Protein AF-A0A4V1IXZ2-F1 (afdb_monomer_lite)

Secondary structure (DSSP, 8-state):
-EEEEEE-S--SSEEEEEGGGTS---EEPEEPTT-B-TTT--B--EEEEEE--SEEEEEEEEETTEEE--TTSEEEE-TTS-EEEEEEE-------S-----S---------------------PPPPGGGGPPPPTTSPPPGGGSPPPPPGGGGS-GGGSPPPGGG-STT-TT-PPPPPGGGTT-EEEPPPBTTB--EEE----TT-

InterPro domains:
  IPR006828 Association with the SNF1 complex (ASC) domain [PF04739] (144-208)
  IPR006828 Association with the SNF1 complex (ASC) domain [SM01010] (115-208)
  IPR013783 Immunoglobulin-like fold [G3DSA:2.60.40.10] (1-88)
  IPR014756 Immunoglobulin E-set [SSF81296] (2-86)
  IPR032640 AMP-activated protein kinase, glycogen-binding domain [PF16561] (1-86)
  IPR037256 ASC domain superfamily [SSF160219] (141-208)
  IPR050827 CRP1/MDG1 DNA-binding & kinase subunit [PTHR10343] (2-207)

Organism: NCBI:txid1907219

pLDDT: mean 78.19, std 19.66, range [29.36, 96.69]

Sequence (208 aa):
IPTAISWCHGGSDVSVCTSVDGWNALVALSPRTGTKVEDSGEPTDWAGVLDLPPGTHRVKFRVDDEWRCSPDLLMALDEDGALVNYGRAERVKGKKGGTEVEGEKEVEEEAEEEEEDEETGYGQCVPEASFYKAPARGAPMAAASRPPVLPPHLANPLLNAAAPPSNVVDGEEGVLPQPVHAIIHHLYACSVRDGVVAVGTTARYKAK

Radius of gyration: 27.91 Å; chains: 1; bounding box: 58×55×79 Å

Structure (mmCIF, N/CA/C/O backbone):
data_AF-A0A4V1IXZ2-F1
#
_entry.id   AF-A0A4V1IXZ2-F1
#
loop_
_atom_site.group_PDB
_atom_site.id
_atom_site.type_symbol
_atom_site.label_atom_id
_atom_site.label_alt_id
_atom_site.label_comp_id
_atom_site.label_asym_id
_atom_site.label_entity_id
_atom_site.label_seq_id
_atom_site.pdbx_PDB_ins_code
_atom_site.Cartn_x
_atom_site.Cartn_y
_atom_site.Cartn_z
_atom_site.occupancy
_atom_site.B_iso_or_equiv
_atom_site.auth_seq_id
_atom_site.auth_comp_id
_atom_site.auth_asym_id
_atom_site.auth_atom_id
_atom_site.pdbx_PDB_model_num
ATOM 1 N N . ILE A 1 1 ? -26.123 -6.205 11.091 1.00 88.88 1 ILE A N 1
ATOM 2 C CA . ILE A 1 1 ? -25.143 -7.304 10.959 1.00 88.88 1 ILE A CA 1
ATOM 3 C C . ILE A 1 1 ? -24.176 -7.065 12.091 1.00 88.88 1 ILE A C 1
ATOM 5 O O . ILE A 1 1 ? -23.611 -5.979 12.095 1.00 88.88 1 ILE A O 1
ATOM 9 N N . PRO A 1 2 ? -24.037 -7.999 13.040 1.00 91.69 2 PRO A N 1
ATOM 10 C CA . PRO A 1 2 ? -23.049 -7.865 14.098 1.00 91.69 2 PRO A CA 1
ATOM 11 C C . PRO A 1 2 ? -21.653 -7.810 13.470 1.00 91.69 2 PRO A C 1
ATOM 13 O O . PRO A 1 2 ? -21.224 -8.761 12.815 1.00 91.69 2 PRO A O 1
ATOM 16 N N . THR A 1 3 ? -20.981 -6.676 13.608 1.00 92.62 3 THR A N 1
ATOM 17 C CA . THR A 1 3 ? -19.669 -6.390 13.029 1.00 92.62 3 THR A CA 1
ATOM 18 C C . THR A 1 3 ? -18.703 -6.110 14.169 1.00 92.62 3 THR A C 1
ATOM 20 O O . THR A 1 3 ? -18.889 -5.157 14.922 1.00 92.62 3 THR A O 1
ATOM 23 N N . ALA A 1 4 ? -17.697 -6.971 14.324 1.00 92.62 4 ALA A N 1
ATOM 24 C CA . ALA A 1 4 ? -16.656 -6.780 15.324 1.00 92.62 4 ALA A CA 1
ATOM 25 C C . ALA A 1 4 ? -15.806 -5.553 14.972 1.00 92.62 4 ALA A C 1
ATOM 27 O O . ALA A 1 4 ? -15.456 -5.347 13.810 1.00 92.62 4 ALA A O 1
ATOM 28 N N . ILE A 1 5 ? -15.476 -4.755 15.981 1.00 93.62 5 ILE A N 1
ATOM 29 C CA . ILE A 1 5 ? -14.598 -3.595 15.862 1.00 93.62 5 ILE A CA 1
ATOM 30 C C . ILE A 1 5 ? -13.623 -3.577 17.034 1.00 93.62 5 ILE A C 1
ATOM 32 O O . ILE A 1 5 ? -13.976 -3.981 18.146 1.00 93.62 5 ILE A O 1
ATOM 36 N N . SER A 1 6 ? -12.400 -3.121 16.787 1.00 94.25 6 SER A N 1
ATOM 37 C CA . SER A 1 6 ? -11.354 -3.042 17.802 1.00 94.25 6 SER A CA 1
ATOM 38 C C . SER A 1 6 ? -10.529 -1.769 17.692 1.00 94.25 6 SER A C 1
ATOM 40 O O . SER A 1 6 ? -10.465 -1.140 16.638 1.00 94.25 6 SER A O 1
ATOM 42 N N . TRP A 1 7 ? -9.903 -1.416 18.809 1.00 93.50 7 TRP A N 1
ATOM 43 C CA . TRP A 1 7 ? -8.952 -0.326 18.959 1.00 93.50 7 TRP A CA 1
ATOM 44 C C . TRP A 1 7 ? -7.764 -0.824 19.787 1.00 93.50 7 TRP A C 1
ATOM 46 O O . TRP A 1 7 ? -7.958 -1.224 20.932 1.00 93.50 7 TRP A O 1
ATOM 56 N N . CYS A 1 8 ? -6.554 -0.804 19.227 1.00 92.25 8 CYS A N 1
ATOM 57 C CA . CYS A 1 8 ? -5.372 -1.453 19.815 1.00 92.25 8 CYS A CA 1
ATOM 58 C C . CYS A 1 8 ? -4.248 -0.462 20.170 1.00 92.25 8 CYS A C 1
ATOM 60 O O . CYS A 1 8 ? -3.067 -0.798 20.120 1.00 92.25 8 CYS A O 1
ATOM 62 N N . HIS A 1 9 ? -4.592 0.792 20.484 1.00 89.19 9 HIS A N 1
ATOM 63 C CA . HIS A 1 9 ? -3.605 1.855 20.739 1.00 89.19 9 HIS A CA 1
ATOM 64 C C . HIS A 1 9 ? -3.709 2.463 22.142 1.00 89.19 9 HIS A C 1
ATOM 66 O O . HIS A 1 9 ? -3.297 3.604 22.352 1.00 89.19 9 HIS A O 1
ATOM 72 N N . GLY A 1 10 ? -4.265 1.714 23.097 1.00 86.81 10 GLY A N 1
ATOM 73 C CA . GLY A 1 10 ? -4.456 2.156 24.477 1.00 86.81 10 GLY A CA 1
ATOM 74 C C . GLY A 1 10 ? -5.500 3.263 24.638 1.00 86.81 10 GLY A C 1
ATOM 75 O O . GLY A 1 10 ? -6.216 3.616 23.700 1.00 86.81 10 GLY A O 1
ATOM 76 N N . GLY A 1 11 ? -5.583 3.789 25.856 1.00 87.25 11 GLY A N 1
ATOM 77 C CA . GLY A 1 11 ? -6.614 4.725 26.306 1.00 87.25 11 GLY A CA 1
ATOM 78 C C . GLY A 1 11 ? -7.341 4.170 27.527 1.00 87.25 11 GLY A C 1
ATOM 79 O O . GLY A 1 11 ? -7.324 2.958 27.751 1.00 87.25 11 GLY A O 1
ATOM 80 N N . SER A 1 12 ? -7.947 5.046 28.321 1.00 88.69 12 SER A N 1
ATOM 81 C CA . SER A 1 12 ? -8.707 4.674 29.521 1.00 88.69 12 SER A CA 1
ATOM 82 C C . SER A 1 12 ? -10.206 4.559 29.259 1.00 88.69 12 SER A C 1
ATOM 84 O O . SER A 1 12 ? -10.863 3.720 29.872 1.00 88.69 12 SER A O 1
ATOM 86 N N . ASP A 1 13 ? -10.743 5.368 28.347 1.00 91.44 13 ASP A N 1
ATOM 87 C CA . ASP A 1 13 ? -12.128 5.286 27.880 1.00 91.44 13 ASP A CA 1
ATOM 88 C C . ASP A 1 13 ? -12.166 5.304 26.353 1.00 91.44 13 ASP A C 1
ATOM 90 O O . ASP A 1 13 ? -11.746 6.275 25.718 1.00 91.44 13 ASP A O 1
ATOM 94 N N . VAL A 1 14 ? -12.659 4.218 25.754 1.00 95.75 14 VAL A N 1
ATOM 95 C CA . VAL A 1 14 ? -12.743 4.080 24.299 1.00 95.75 14 VAL A CA 1
ATOM 96 C C . VAL A 1 14 ? -14.178 3.817 23.883 1.00 95.75 14 VAL A C 1
ATOM 98 O O . VAL A 1 14 ? -14.791 2.813 24.245 1.00 95.75 14 VAL A O 1
ATOM 101 N N . SER A 1 15 ? -14.699 4.700 23.044 1.00 96.56 15 SER A N 1
ATOM 102 C CA . SER A 1 15 ? -16.004 4.562 22.411 1.00 96.56 15 SER A CA 1
ATOM 103 C C . SER A 1 15 ? -15.907 4.770 20.904 1.00 96.56 15 SER A C 1
ATOM 105 O O . SER A 1 15 ? -14.952 5.348 20.386 1.00 96.56 15 SER A O 1
ATOM 107 N N . VAL A 1 16 ? -16.889 4.261 20.171 1.00 96.25 16 VAL A N 1
ATOM 108 C CA . VAL A 1 16 ? -16.956 4.376 18.714 1.00 96.25 16 VAL A CA 1
ATOM 109 C C . VAL A 1 16 ? -18.337 4.846 18.287 1.00 96.25 16 VAL A C 1
ATOM 111 O O . VAL A 1 16 ? -19.348 4.416 18.840 1.00 96.25 16 VAL A O 1
ATOM 114 N N . CYS A 1 17 ? -18.388 5.723 17.292 1.00 94.56 17 CYS A N 1
ATOM 115 C CA . CYS A 1 17 ? -19.622 6.111 16.623 1.00 94.56 17 CYS A CA 1
ATOM 116 C C . CYS A 1 17 ? -19.531 5.811 15.128 1.00 94.56 17 CYS A C 1
ATOM 118 O O . CYS A 1 17 ? -18.447 5.611 14.566 1.00 94.56 17 CYS A O 1
ATOM 120 N N . THR A 1 18 ? -20.689 5.761 14.475 1.00 94.88 18 THR A N 1
ATOM 121 C CA . THR A 1 18 ? -20.780 5.446 13.048 1.00 94.88 18 THR A CA 1
ATOM 122 C C . THR A 1 18 ? -21.628 6.470 12.314 1.00 94.88 18 THR A C 1
ATOM 124 O O . THR A 1 18 ? -22.429 7.181 12.915 1.00 94.88 18 THR A O 1
ATOM 127 N N . SER A 1 19 ? -21.502 6.528 10.991 1.00 91.69 19 SER A N 1
ATOM 128 C CA . SER A 1 19 ? -22.355 7.393 10.174 1.00 91.69 19 SER A CA 1
ATOM 129 C C . SER A 1 19 ? -23.802 6.900 10.046 1.00 91.69 19 SER A C 1
ATOM 131 O O . SER A 1 19 ? -24.616 7.603 9.456 1.00 91.69 19 SER A O 1
ATOM 133 N N . VAL A 1 20 ? -24.132 5.697 10.535 1.00 90.75 20 VAL A N 1
ATOM 134 C CA . VAL A 1 20 ? -25.444 5.053 10.321 1.00 90.75 20 VAL A CA 1
ATOM 135 C C . VAL A 1 20 ? -26.584 5.848 10.956 1.00 90.75 20 VAL A C 1
ATOM 137 O O . VAL A 1 20 ? -27.670 5.936 10.389 1.00 90.75 20 VAL A O 1
ATOM 140 N N . ASP A 1 21 ? -26.331 6.453 12.107 1.00 85.62 21 ASP A N 1
ATOM 141 C CA . ASP A 1 21 ? -27.285 7.232 12.894 1.00 85.62 21 ASP A CA 1
ATOM 142 C C . ASP A 1 21 ? -26.914 8.726 12.943 1.00 85.62 21 ASP A C 1
ATOM 144 O O . ASP A 1 21 ? -27.354 9.472 13.822 1.00 85.62 21 ASP A O 1
ATOM 148 N N . GLY A 1 22 ? -26.090 9.173 11.991 1.00 87.88 22 GLY A N 1
ATOM 149 C CA . GLY A 1 22 ? -25.629 10.556 11.914 1.00 87.88 22 GLY A CA 1
ATOM 150 C C . GLY A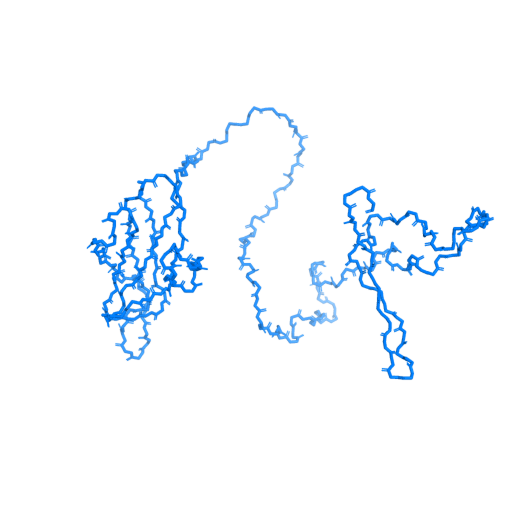 1 22 ? -24.661 10.944 13.032 1.00 87.88 22 GLY A C 1
ATOM 151 O O . GLY A 1 22 ? -24.707 12.086 13.479 1.00 87.88 22 GLY A O 1
ATOM 152 N N . TRP A 1 23 ? -23.795 10.020 13.469 1.00 90.31 23 TRP A N 1
ATOM 153 C CA . TRP A 1 23 ? -22.725 10.260 14.450 1.00 90.31 23 TRP A CA 1
ATOM 154 C C . TRP A 1 23 ? -23.190 10.534 15.891 1.00 90.31 23 TRP A C 1
ATOM 156 O O . TRP A 1 23 ? -22.429 11.089 16.684 1.00 90.31 23 TRP A O 1
ATOM 166 N N . ASN A 1 24 ? -24.420 10.152 16.248 1.00 88.25 24 ASN A N 1
ATOM 167 C CA . ASN A 1 24 ? -25.023 10.513 17.535 1.00 88.25 24 ASN A CA 1
ATOM 168 C C . ASN A 1 24 ? -24.802 9.464 18.635 1.00 88.25 24 ASN A C 1
ATOM 170 O O . ASN A 1 24 ? -24.651 9.821 19.805 1.00 88.25 24 ASN A O 1
ATOM 174 N N . ALA A 1 25 ? -24.783 8.179 18.291 1.00 90.12 25 ALA A N 1
ATOM 175 C CA . ALA A 1 25 ? -24.608 7.087 19.234 1.00 90.12 25 ALA A CA 1
ATOM 176 C C . ALA A 1 25 ? -23.125 6.759 19.417 1.00 90.12 25 ALA A C 1
ATOM 178 O O . ALA A 1 25 ? -22.433 6.333 18.490 1.00 90.12 25 ALA A O 1
ATOM 179 N N . LEU A 1 26 ? -22.660 6.916 20.655 1.00 92.50 26 LEU A N 1
ATOM 180 C CA . LEU A 1 26 ? -21.369 6.420 21.112 1.00 92.50 26 LEU A CA 1
ATOM 181 C C . LEU A 1 26 ? -21.567 5.036 21.728 1.00 92.50 26 LEU A C 1
ATOM 183 O O . LEU A 1 26 ? -22.266 4.881 22.729 1.00 92.50 26 LEU A O 1
ATOM 187 N N . VAL A 1 27 ? -20.940 4.033 21.128 1.00 94.62 27 VAL A N 1
ATOM 188 C CA . VAL A 1 27 ? -20.891 2.668 21.646 1.00 94.62 27 VAL A CA 1
ATOM 189 C C . VAL A 1 27 ? -19.583 2.507 22.410 1.00 94.62 27 VAL A C 1
ATOM 191 O O . VAL A 1 27 ? -18.509 2.574 21.816 1.00 94.62 27 VAL A O 1
ATOM 194 N N . ALA A 1 28 ? -19.667 2.316 23.727 1.00 95.06 28 ALA A N 1
ATOM 195 C CA . ALA A 1 28 ? -18.498 2.040 24.557 1.00 95.06 28 ALA A CA 1
ATOM 196 C C . ALA A 1 28 ? -17.903 0.669 24.202 1.00 95.06 28 ALA A C 1
ATOM 198 O O . ALA A 1 28 ? -18.627 -0.327 24.104 1.00 95.06 28 ALA A O 1
ATOM 199 N N . LEU A 1 29 ? -16.588 0.623 24.003 1.00 95.00 29 LEU A N 1
ATOM 200 C CA . LEU A 1 29 ? -15.853 -0.617 23.793 1.00 95.00 29 LEU A CA 1
ATOM 201 C C . LEU A 1 29 ? -15.464 -1.218 25.144 1.00 95.00 29 LEU A C 1
ATOM 203 O O . LEU A 1 29 ? -15.332 -0.521 26.146 1.00 95.00 29 LEU A O 1
ATOM 207 N N . SER A 1 30 ? -15.284 -2.534 25.177 1.00 93.62 30 SER A N 1
ATOM 208 C CA . SER A 1 30 ? -14.813 -3.242 26.368 1.00 93.62 30 SER A CA 1
ATOM 209 C C . SER A 1 30 ? -13.327 -3.578 26.230 1.00 93.62 30 SER A C 1
ATOM 211 O O . SER A 1 30 ? -12.905 -3.973 25.140 1.00 93.62 30 SER A O 1
ATOM 213 N N . PRO A 1 31 ? -12.528 -3.472 27.303 1.00 90.19 31 PRO A N 1
ATOM 214 C CA . PRO A 1 31 ? -11.127 -3.865 27.263 1.00 90.19 31 PRO A CA 1
ATOM 215 C C . 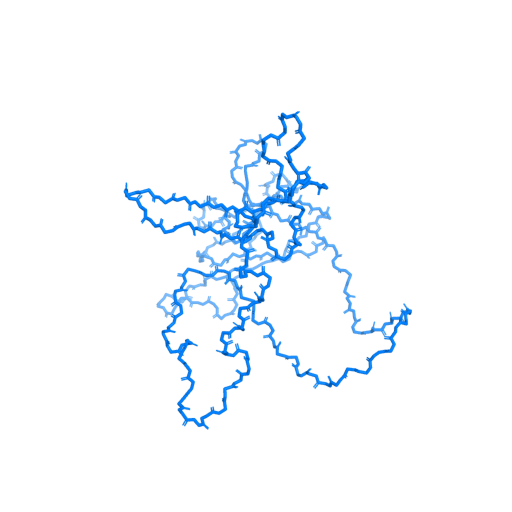PRO A 1 31 ? -11.008 -5.374 27.014 1.00 90.19 31 PRO A C 1
ATOM 217 O O . PRO A 1 31 ? -11.742 -6.179 27.598 1.00 90.19 31 PRO A O 1
ATOM 220 N N . ARG A 1 32 ? -10.080 -5.772 26.144 1.00 85.56 32 ARG A N 1
ATOM 221 C CA . ARG A 1 32 ? -9.802 -7.178 25.846 1.00 85.56 32 ARG A CA 1
ATOM 222 C C . ARG A 1 32 ? -9.027 -7.802 27.012 1.00 85.56 32 ARG A C 1
ATOM 224 O O . ARG A 1 32 ? -8.123 -7.206 27.595 1.00 85.56 32 ARG A O 1
ATOM 231 N N . THR A 1 33 ? -9.393 -9.022 27.397 1.00 76.19 33 THR A N 1
ATOM 232 C CA . THR A 1 33 ? -8.683 -9.748 28.459 1.00 76.19 33 THR A CA 1
ATOM 233 C C . THR A 1 33 ? -7.291 -10.162 27.991 1.00 76.19 33 THR A C 1
ATOM 235 O O . THR A 1 33 ? -7.165 -10.797 26.949 1.00 76.19 33 THR A O 1
ATOM 238 N N . GLY A 1 34 ? -6.266 -9.855 28.791 1.00 70.12 34 GLY A N 1
ATOM 239 C CA . GLY A 1 34 ? -4.876 -10.277 28.559 1.00 70.12 34 GLY A CA 1
ATOM 240 C C . GLY A 1 34 ? -3.967 -9.228 27.911 1.00 70.12 34 GLY A C 1
ATOM 241 O O . GLY A 1 34 ? -2.762 -9.430 27.866 1.00 70.12 34 GLY A O 1
ATOM 242 N N . THR A 1 35 ? -4.512 -8.093 27.478 1.00 67.50 35 THR A N 1
ATOM 243 C CA . THR A 1 35 ? -3.770 -7.020 26.802 1.00 67.50 35 THR A CA 1
ATOM 244 C C . THR A 1 35 ? -3.620 -5.844 27.764 1.00 67.50 35 THR A C 1
ATOM 246 O O . THR A 1 35 ? -4.492 -4.977 27.834 1.00 67.50 35 THR A O 1
ATOM 249 N N . LYS A 1 36 ? -2.579 -5.877 28.601 1.00 72.19 36 LYS A N 1
ATOM 250 C CA . LYS A 1 36 ? -2.281 -4.836 29.596 1.00 72.19 36 LYS A CA 1
ATOM 251 C C . LYS A 1 36 ? -0.844 -4.364 29.454 1.00 72.19 36 LYS A C 1
ATOM 253 O O . LYS A 1 36 ? 0.042 -5.174 29.200 1.00 72.19 36 LYS A O 1
ATOM 258 N N . VAL A 1 37 ? -0.610 -3.080 29.691 1.00 71.38 37 VAL A N 1
ATOM 259 C CA . VAL A 1 37 ? 0.750 -2.551 29.845 1.00 71.38 37 VAL A CA 1
ATOM 260 C C . VAL A 1 37 ? 1.348 -3.113 31.139 1.00 71.38 37 VAL A C 1
ATOM 262 O O . VAL A 1 37 ? 0.723 -3.003 32.194 1.00 71.38 37 VAL A O 1
ATOM 265 N N . GLU A 1 38 ? 2.545 -3.706 31.068 1.00 69.62 38 GLU A N 1
ATOM 266 C CA . GLU A 1 38 ? 3.181 -4.404 32.203 1.00 69.62 38 GLU A CA 1
ATOM 267 C C . GLU A 1 38 ? 3.374 -3.512 33.442 1.00 69.62 38 GLU A C 1
ATOM 269 O O . GLU A 1 38 ? 3.285 -4.001 34.565 1.00 69.62 38 GLU A O 1
ATOM 274 N N . ASP A 1 39 ? 3.587 -2.208 33.241 1.00 70.25 39 ASP A N 1
ATOM 275 C CA . ASP A 1 39 ? 3.926 -1.258 34.310 1.00 70.25 39 ASP A CA 1
ATOM 276 C C . ASP A 1 39 ? 2.699 -0.524 34.895 1.00 70.25 39 ASP A C 1
ATOM 278 O O . ASP A 1 39 ? 2.611 -0.302 36.100 1.00 70.25 39 ASP A O 1
ATOM 282 N N . SER A 1 40 ? 1.703 -0.175 34.067 1.00 69.88 40 SER A N 1
ATOM 283 C CA . SER A 1 40 ? 0.507 0.564 34.515 1.00 69.88 40 SER A CA 1
ATOM 284 C C . SER A 1 40 ? -0.726 -0.315 34.748 1.00 69.88 40 SER A C 1
ATOM 286 O O . SER A 1 40 ? -1.655 0.103 35.435 1.00 69.88 40 SER A O 1
ATOM 288 N N . GLY A 1 41 ? -0.765 -1.529 34.190 1.00 71.00 41 GLY A N 1
ATOM 289 C CA . GLY A 1 41 ? -1.929 -2.419 34.255 1.00 71.00 41 GLY A CA 1
ATOM 290 C C . GLY A 1 41 ? -3.136 -1.963 33.422 1.00 71.00 41 GLY A C 1
ATOM 291 O O . GLY A 1 41 ? -4.177 -2.630 33.463 1.00 71.00 41 GLY A O 1
ATOM 292 N N . GLU A 1 42 ? -2.990 -0.868 32.671 1.00 74.00 42 GLU A N 1
ATOM 293 C CA . GLU A 1 42 ? -4.016 -0.295 31.797 1.00 74.00 42 GLU A CA 1
ATOM 294 C C . GLU A 1 42 ? -4.222 -1.169 30.550 1.00 74.00 42 GLU A C 1
ATOM 296 O O . GLU A 1 42 ? -3.244 -1.705 30.010 1.00 74.00 42 GLU A O 1
ATOM 301 N N . PRO A 1 43 ? -5.471 -1.338 30.079 1.00 78.31 43 PRO A N 1
ATOM 302 C CA . PRO A 1 43 ? -5.753 -2.122 28.889 1.00 78.31 43 PRO A CA 1
ATOM 303 C C . PRO A 1 43 ? -5.239 -1.432 27.620 1.00 78.31 43 PRO A C 1
ATOM 305 O O . PRO A 1 43 ? -5.494 -0.253 27.381 1.00 78.31 43 PRO A O 1
ATOM 308 N N . THR A 1 44 ? -4.532 -2.183 26.777 1.00 83.75 44 THR A N 1
ATOM 309 C CA . THR A 1 44 ? -4.028 -1.678 25.487 1.00 83.75 44 THR A CA 1
ATOM 310 C C . THR A 1 44 ? -5.046 -1.840 24.364 1.00 83.75 44 THR A C 1
ATOM 312 O O . THR A 1 44 ? -5.094 -1.019 23.447 1.00 83.75 44 THR A O 1
ATOM 315 N N . ASP A 1 45 ? -5.896 -2.863 24.470 1.00 90.50 45 ASP A N 1
ATOM 316 C CA . ASP A 1 45 ? -6.783 -3.275 23.394 1.00 90.50 45 ASP A CA 1
ATOM 317 C C . ASP A 1 45 ? -8.231 -3.241 23.864 1.00 90.50 45 ASP A C 1
ATOM 319 O O . ASP A 1 45 ? -8.588 -3.738 24.935 1.00 90.50 45 ASP A O 1
ATOM 323 N N . TRP A 1 46 ? -9.082 -2.697 23.011 1.00 93.69 46 TRP A N 1
ATOM 324 C CA . TRP A 1 46 ? -10.501 -2.495 23.233 1.00 93.69 46 TRP A CA 1
ATOM 325 C C . TRP A 1 46 ? -11.268 -3.129 22.079 1.00 93.69 46 TRP A C 1
ATOM 327 O O . TRP A 1 46 ? -10.841 -3.063 20.926 1.00 93.69 46 TRP A O 1
ATOM 337 N N . ALA A 1 47 ? -12.395 -3.769 22.366 1.00 93.94 47 ALA A N 1
ATOM 338 C CA . ALA A 1 47 ? -13.213 -4.425 21.359 1.00 93.94 47 ALA A CA 1
ATOM 339 C C . ALA A 1 47 ? -14.705 -4.285 21.659 1.00 93.94 47 ALA A C 1
ATOM 341 O O . ALA A 1 47 ? -15.136 -4.179 22.808 1.00 93.94 47 ALA A O 1
ATOM 342 N N . GLY A 1 48 ? -15.506 -4.313 20.603 1.00 92.56 48 GLY A N 1
ATOM 343 C CA . GLY A 1 48 ? -16.957 -4.268 20.685 1.00 92.56 48 GLY A CA 1
ATOM 344 C C . GLY A 1 48 ? -17.600 -4.827 19.427 1.00 92.56 48 GLY A C 1
ATOM 345 O O . GLY A 1 48 ? -16.927 -5.226 18.474 1.00 92.56 48 GLY A O 1
ATOM 346 N N . VAL A 1 49 ? -18.927 -4.869 19.434 1.00 93.31 49 VAL A N 1
ATOM 347 C CA . VAL A 1 49 ? -19.726 -5.331 18.300 1.00 93.31 49 VAL A CA 1
ATOM 348 C C . VAL A 1 49 ? -20.717 -4.237 17.938 1.00 93.31 49 VAL A C 1
ATOM 350 O O . VAL A 1 49 ? -21.452 -3.755 18.796 1.00 93.31 49 VAL A O 1
ATOM 353 N N . LEU A 1 50 ? -20.726 -3.852 16.665 1.00 92.94 50 LEU A N 1
ATOM 354 C CA . LEU A 1 50 ? -21.638 -2.863 16.103 1.00 92.94 50 LEU A CA 1
ATOM 355 C C . LEU A 1 50 ? -22.667 -3.550 15.218 1.00 92.94 50 LEU A C 1
ATOM 357 O O . LEU A 1 50 ? -22.316 -4.369 14.373 1.00 92.94 50 LEU A O 1
ATOM 361 N N . ASP A 1 51 ? -23.936 -3.188 15.360 1.00 91.81 51 ASP A N 1
ATOM 362 C CA . ASP A 1 51 ? -24.989 -3.681 14.479 1.00 91.81 51 ASP A CA 1
ATOM 363 C C . ASP A 1 51 ? -25.152 -2.776 13.258 1.00 91.81 51 ASP A C 1
ATOM 365 O O . ASP A 1 51 ? -25.890 -1.794 13.276 1.00 91.81 51 ASP A O 1
ATOM 369 N N . LEU A 1 52 ? -24.482 -3.134 12.159 1.00 92.31 52 LEU A N 1
ATOM 370 C CA . LEU A 1 52 ? -24.445 -2.307 10.949 1.00 92.31 52 LEU A CA 1
ATOM 371 C C . LEU A 1 52 ? -25.304 -2.884 9.809 1.00 92.31 52 LEU A C 1
ATOM 373 O O . LEU A 1 52 ? -25.360 -4.110 9.632 1.00 92.31 52 LEU A O 1
ATOM 377 N N . PRO A 1 53 ? -25.986 -2.051 9.002 1.00 92.50 53 PRO A N 1
ATOM 378 C CA . PRO A 1 53 ? -26.568 -2.490 7.733 1.00 92.50 53 PRO A CA 1
ATOM 379 C C . PRO A 1 53 ? -25.498 -3.083 6.792 1.00 92.50 53 PRO A C 1
ATOM 381 O O . PRO A 1 53 ? -24.320 -2.788 6.958 1.00 92.50 53 PRO A O 1
ATOM 384 N N . PRO A 1 54 ? -25.852 -3.900 5.787 1.00 92.50 54 PRO A N 1
ATOM 385 C CA . PRO A 1 54 ? -24.884 -4.320 4.775 1.00 92.50 54 PRO A CA 1
ATOM 386 C C . PRO A 1 54 ? -24.342 -3.114 3.994 1.00 92.50 54 PRO A C 1
ATOM 388 O O . PRO A 1 54 ? -25.133 -2.303 3.514 1.00 92.50 54 PRO A O 1
ATOM 391 N N . GLY A 1 55 ? -23.023 -3.009 3.842 1.00 92.19 55 GLY A N 1
ATOM 392 C CA . GLY A 1 55 ? -22.383 -1.944 3.066 1.00 92.19 55 GLY A CA 1
ATOM 393 C C . GLY A 1 55 ? -21.129 -1.366 3.717 1.00 92.19 55 GLY A C 1
ATOM 394 O O . GLY A 1 55 ? -20.634 -1.884 4.717 1.00 92.19 55 GLY A O 1
ATOM 395 N N . THR A 1 56 ? -20.610 -0.294 3.122 1.00 93.56 56 THR A N 1
ATOM 396 C CA . THR A 1 56 ? -19.474 0.468 3.653 1.00 93.56 56 THR A CA 1
ATOM 397 C C . THR A 1 56 ? -19.981 1.583 4.558 1.00 93.56 56 THR A C 1
ATOM 399 O O . THR A 1 56 ? -20.822 2.380 4.146 1.00 93.56 56 THR A O 1
ATOM 402 N N . HIS A 1 57 ? -19.444 1.659 5.770 1.00 93.94 57 HIS A N 1
ATOM 403 C CA . HIS A 1 57 ? -19.807 2.634 6.793 1.00 93.94 57 HIS A CA 1
ATOM 404 C C . HIS A 1 57 ? -18.595 3.445 7.203 1.00 93.94 57 HIS A C 1
ATOM 406 O O . HIS A 1 57 ? -17.471 2.939 7.204 1.00 93.94 57 HIS A O 1
ATOM 412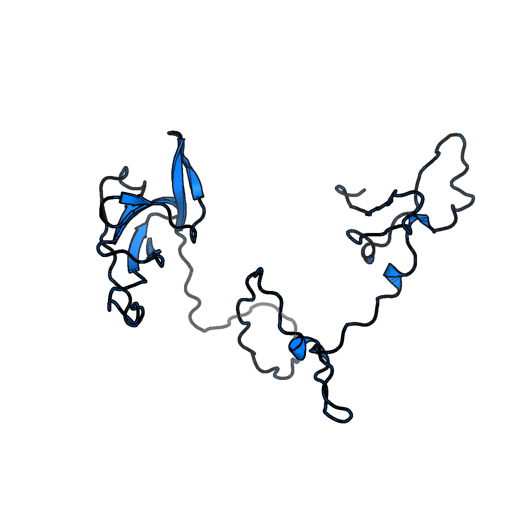 N N . ARG A 1 58 ? -18.838 4.696 7.591 1.00 95.00 58 ARG A N 1
ATOM 413 C CA . ARG A 1 58 ? -17.818 5.532 8.212 1.00 95.00 58 ARG A CA 1
ATOM 414 C C . ARG A 1 58 ? -17.900 5.373 9.722 1.00 95.00 58 ARG A C 1
ATOM 416 O O . ARG A 1 58 ? -19.001 5.298 10.274 1.00 95.00 58 ARG A O 1
ATOM 423 N N . VAL A 1 59 ? -16.749 5.322 10.374 1.00 95.88 59 VAL A N 1
ATOM 424 C CA . VAL A 1 59 ? -16.627 5.174 11.825 1.00 95.88 59 VAL A CA 1
ATOM 425 C C . VAL A 1 59 ? -15.579 6.135 12.368 1.00 95.88 59 VAL A C 1
ATOM 427 O O . VAL A 1 59 ? -14.654 6.539 11.657 1.00 95.88 59 VAL A O 1
ATOM 430 N N . LYS A 1 60 ? -15.735 6.521 13.632 1.00 95.50 60 LYS A N 1
ATOM 431 C CA . LYS A 1 60 ? -14.780 7.372 14.340 1.00 95.50 60 LYS A CA 1
ATOM 432 C C . LYS A 1 60 ? -14.719 6.967 15.802 1.00 95.50 60 LYS A C 1
ATOM 434 O O . LYS A 1 60 ? -15.749 6.653 16.399 1.00 95.50 60 LYS A O 1
ATOM 439 N N . PHE A 1 61 ? -13.521 6.980 16.368 1.00 96.69 61 PHE A N 1
ATOM 440 C CA . PHE A 1 61 ? -13.304 6.622 17.761 1.00 96.69 61 PHE A CA 1
ATOM 441 C C . PHE A 1 61 ? -13.225 7.882 18.609 1.00 96.69 61 PHE A C 1
ATOM 443 O O . PHE A 1 61 ? -12.707 8.910 18.170 1.00 96.69 61 PHE A O 1
ATOM 450 N N . ARG A 1 62 ? -13.721 7.793 19.835 1.00 96.44 62 ARG A N 1
ATOM 451 C CA . ARG A 1 62 ? -13.479 8.761 20.894 1.00 96.44 62 ARG A CA 1
ATOM 452 C C . ARG A 1 62 ? -12.674 8.048 21.972 1.00 96.44 62 ARG A C 1
ATOM 454 O O . ARG A 1 62 ? -13.153 7.074 22.544 1.00 96.44 62 ARG A O 1
ATOM 461 N N . VAL A 1 63 ? -11.445 8.506 22.173 1.00 95.81 63 VAL A N 1
ATOM 462 C CA . VAL A 1 63 ? -10.466 7.935 23.103 1.00 95.81 63 VAL A CA 1
ATOM 463 C C . VAL A 1 63 ? -10.093 9.033 24.079 1.00 95.81 63 VAL A C 1
ATOM 465 O O . VAL A 1 63 ? -9.575 10.058 23.642 1.00 95.81 63 VAL A O 1
ATOM 468 N N . ASP A 1 64 ? -10.391 8.843 25.362 1.00 93.88 64 ASP A N 1
ATOM 469 C CA . ASP A 1 64 ? -10.118 9.821 26.426 1.00 93.88 64 ASP A CA 1
ATOM 470 C C . ASP A 1 64 ? -10.618 11.234 26.065 1.00 93.88 64 ASP A C 1
ATOM 472 O O . ASP A 1 64 ? -9.885 12.219 26.099 1.00 93.88 64 ASP A O 1
ATOM 476 N N . ASP A 1 65 ? -11.884 11.317 25.650 1.00 92.88 65 ASP A N 1
ATOM 477 C CA . ASP A 1 65 ? -12.556 12.535 25.175 1.00 92.88 65 ASP A CA 1
ATOM 478 C C . ASP A 1 65 ? -12.043 13.156 23.863 1.00 92.88 65 ASP A C 1
ATOM 480 O O . ASP A 1 65 ? -12.625 14.134 23.381 1.00 92.88 65 ASP A O 1
ATOM 484 N N . GLU A 1 66 ? -11.057 12.550 23.205 1.00 95.06 66 GLU A N 1
ATOM 485 C CA . GLU A 1 66 ? -10.526 13.023 21.929 1.00 95.06 66 GLU A CA 1
ATOM 486 C C . GLU A 1 66 ? -11.002 12.184 20.742 1.00 95.06 66 GLU A C 1
ATOM 488 O O . GLU A 1 66 ? -10.972 10.953 20.747 1.00 95.06 66 GLU A O 1
ATOM 493 N N . TRP A 1 67 ? -11.396 12.859 19.662 1.00 94.75 67 TRP A N 1
ATOM 494 C CA . TRP A 1 67 ? -11.762 12.198 18.413 1.00 94.75 67 TRP A CA 1
ATOM 495 C C . TRP A 1 67 ? -10.526 11.700 17.666 1.00 94.75 67 TRP A C 1
ATOM 497 O O . TRP A 1 67 ? -9.679 12.494 17.254 1.00 94.75 67 TRP A O 1
ATOM 507 N N . ARG A 1 68 ? -10.462 10.392 17.417 1.00 95.31 68 ARG A N 1
ATOM 508 C CA . ARG A 1 68 ? -9.347 9.720 16.749 1.00 95.31 68 ARG A CA 1
ATOM 509 C C . ARG A 1 68 ? -9.824 8.803 15.627 1.00 95.31 68 ARG A C 1
ATOM 511 O O . ARG A 1 68 ? -10.965 8.340 15.602 1.00 95.31 68 ARG A O 1
ATOM 518 N N . CYS A 1 69 ? -8.918 8.553 14.689 1.00 95.00 69 CYS A N 1
ATOM 519 C CA . CYS A 1 69 ? -9.058 7.495 13.698 1.00 95.00 69 CYS A CA 1
ATOM 520 C C . CYS A 1 69 ? -8.073 6.379 14.045 1.00 95.00 69 CYS A C 1
ATOM 522 O O . CYS A 1 69 ? -6.946 6.661 14.453 1.00 95.00 69 CYS A O 1
ATOM 524 N N . SER A 1 70 ? -8.500 5.129 13.902 1.00 93.38 70 SER A N 1
ATOM 525 C CA . SER A 1 70 ? -7.617 3.977 14.042 1.00 93.38 70 SER A CA 1
ATOM 526 C C . SER A 1 70 ? -6.722 3.884 12.798 1.00 93.38 70 SER A C 1
ATOM 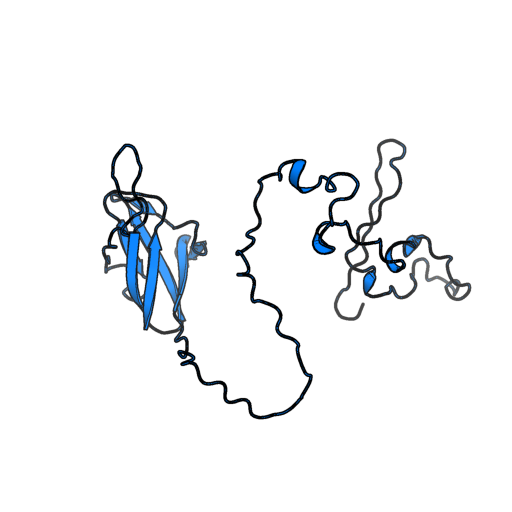528 O O . SER A 1 70 ? -7.258 3.893 11.688 1.00 93.38 70 SER A O 1
ATOM 530 N N . PRO A 1 71 ? -5.389 3.797 12.940 1.00 91.38 71 PRO A N 1
ATOM 531 C CA . PRO A 1 71 ? -4.482 3.507 11.831 1.00 91.38 71 PRO A CA 1
ATOM 532 C C . PRO A 1 71 ? -4.662 2.097 11.248 1.00 91.38 71 PRO A C 1
ATOM 534 O O . PRO A 1 71 ? -4.245 1.869 10.115 1.00 91.38 71 PRO A O 1
ATOM 537 N N . ASP A 1 72 ? -5.311 1.183 11.975 1.00 91.44 72 ASP A N 1
ATOM 538 C CA . ASP A 1 72 ? -5.562 -0.196 11.534 1.00 91.44 72 ASP A CA 1
ATOM 539 C C . ASP A 1 72 ? -6.757 -0.298 10.568 1.00 91.44 72 ASP A C 1
ATOM 541 O O . ASP A 1 72 ? -6.938 -1.301 9.877 1.00 91.44 72 ASP A O 1
ATOM 545 N N . LEU A 1 73 ? -7.596 0.740 10.508 1.00 91.88 73 LEU A N 1
ATOM 546 C CA . LEU A 1 73 ? -8.728 0.826 9.590 1.00 91.88 73 LEU A CA 1
ATOM 547 C C . LEU A 1 73 ? -8.425 1.804 8.454 1.00 91.88 73 LEU A C 1
ATOM 549 O O . LEU A 1 73 ? -7.745 2.811 8.640 1.00 91.88 73 LEU A O 1
ATOM 553 N N . LEU A 1 74 ? -9.013 1.561 7.279 1.00 93.81 74 LEU A N 1
ATOM 554 C CA . LEU A 1 74 ? -8.894 2.476 6.140 1.00 93.81 74 LEU A CA 1
ATOM 555 C C . LEU A 1 74 ? -9.317 3.889 6.549 1.00 93.81 74 LEU A C 1
ATOM 557 O O . LEU A 1 74 ? -10.393 4.059 7.113 1.00 93.81 74 LEU A O 1
ATOM 561 N N . MET A 1 75 ? -8.495 4.893 6.250 1.00 95.12 75 MET A N 1
ATOM 562 C CA . MET A 1 75 ? -8.767 6.302 6.546 1.00 95.12 75 MET A CA 1
ATOM 563 C C . MET A 1 75 ? -8.902 7.100 5.255 1.00 95.12 75 MET A C 1
ATOM 565 O O . MET A 1 75 ? -8.047 7.009 4.374 1.00 95.12 75 MET A O 1
ATOM 569 N N . ALA A 1 76 ? -9.945 7.916 5.156 1.00 93.25 76 ALA A N 1
ATOM 570 C CA . ALA A 1 76 ? -10.073 8.912 4.098 1.00 93.25 76 ALA A CA 1
ATOM 571 C C . ALA A 1 76 ? -10.904 10.104 4.584 1.00 93.25 76 ALA A C 1
ATOM 573 O O . ALA A 1 76 ? -11.542 10.049 5.638 1.00 93.25 76 ALA A O 1
ATOM 574 N N . LEU A 1 77 ? -10.872 11.194 3.819 1.00 94.69 77 LEU A N 1
ATOM 575 C CA . LEU A 1 77 ? -11.756 12.331 4.054 1.00 94.69 77 LEU A CA 1
ATOM 576 C C . LEU A 1 77 ? -13.194 11.955 3.682 1.00 94.69 77 LEU A C 1
ATOM 578 O O . LEU A 1 77 ? -13.417 11.174 2.752 1.00 94.69 77 LEU A O 1
ATOM 582 N N . ASP A 1 78 ? -14.162 12.487 4.418 1.00 90.44 78 ASP A N 1
ATOM 583 C CA . ASP A 1 78 ? -15.573 12.418 4.057 1.00 90.44 78 ASP A CA 1
ATOM 584 C C . ASP A 1 78 ? -16.026 13.640 3.238 1.00 90.44 78 ASP A C 1
ATOM 586 O O . ASP A 1 78 ? -15.220 14.476 2.825 1.00 90.44 78 ASP A O 1
ATOM 590 N N . GLU A 1 79 ? -17.329 13.714 2.965 1.00 89.94 79 GLU A N 1
ATOM 591 C CA . GLU A 1 79 ? -17.959 14.787 2.182 1.00 89.94 79 GLU A CA 1
ATOM 592 C C . GLU A 1 79 ? -17.797 16.174 2.827 1.00 89.94 79 GLU A C 1
ATOM 594 O O . GLU A 1 79 ? -17.732 17.174 2.113 1.00 89.94 79 GLU A O 1
ATOM 599 N N . ASP A 1 80 ? -17.664 16.226 4.155 1.00 88.81 80 ASP A N 1
ATOM 600 C CA . ASP A 1 80 ? -17.458 17.448 4.935 1.00 88.81 80 ASP A CA 1
ATOM 601 C C . ASP A 1 80 ? -15.960 17.770 5.126 1.00 88.81 80 ASP A C 1
ATOM 603 O O . ASP A 1 80 ? -15.597 18.757 5.772 1.00 88.81 80 ASP A O 1
ATOM 607 N N . GLY A 1 81 ? -15.067 16.953 4.554 1.00 88.88 81 GLY A N 1
ATOM 608 C CA . GLY A 1 81 ? -13.617 17.101 4.666 1.00 88.88 81 GLY A CA 1
ATOM 609 C C . GLY A 1 81 ? -13.047 16.641 6.010 1.00 88.88 81 GLY A C 1
ATOM 610 O O . GLY A 1 81 ? -11.899 16.961 6.326 1.00 88.88 81 GLY A O 1
ATOM 611 N N . ALA A 1 82 ? -13.811 15.898 6.810 1.00 91.25 82 ALA A N 1
ATOM 612 C CA . ALA A 1 82 ? -13.339 15.314 8.055 1.00 91.25 82 ALA A CA 1
ATOM 613 C C . ALA A 1 82 ? -12.631 13.978 7.791 1.00 91.25 82 ALA A C 1
ATOM 615 O O . ALA A 1 82 ? -13.110 13.134 7.037 1.00 91.25 82 ALA A O 1
ATOM 616 N N . LEU A 1 83 ? -11.488 13.758 8.447 1.00 93.75 83 LEU A N 1
ATOM 617 C CA . LEU A 1 83 ? -10.811 12.462 8.416 1.00 93.75 83 LEU A CA 1
ATOM 618 C C . LEU A 1 83 ? -11.596 11.445 9.260 1.00 93.75 83 LEU A C 1
ATOM 620 O O . LEU A 1 83 ? -11.863 11.697 10.442 1.00 93.75 83 LEU A O 1
ATOM 624 N N . VAL A 1 84 ? -11.959 10.316 8.645 1.00 96.56 84 VAL A N 1
ATOM 625 C CA . VAL A 1 84 ? -12.738 9.226 9.257 1.00 96.56 84 VAL A CA 1
ATOM 626 C C . VAL A 1 84 ? -12.203 7.859 8.834 1.00 96.56 84 VAL A C 1
ATOM 628 O O . VAL A 1 84 ? -11.523 7.735 7.811 1.00 96.56 84 VAL A O 1
ATOM 631 N N . ASN A 1 85 ? -12.546 6.820 9.597 1.00 96.56 85 ASN A N 1
ATOM 632 C CA . ASN A 1 85 ? -12.293 5.440 9.200 1.00 96.56 85 ASN A CA 1
ATOM 633 C C . ASN A 1 85 ? -13.441 4.871 8.356 1.00 96.56 85 ASN A C 1
ATOM 635 O O . ASN A 1 85 ? -14.598 5.229 8.560 1.00 96.56 85 ASN A O 1
ATOM 639 N N . TYR A 1 86 ? -13.136 3.931 7.463 1.00 95.25 86 TYR A N 1
ATOM 640 C CA . TYR A 1 86 ? -14.098 3.200 6.637 1.00 95.25 86 TYR A CA 1
ATOM 641 C C . TYR A 1 86 ? -14.049 1.703 6.959 1.00 95.25 86 TYR A C 1
ATOM 643 O O . TYR A 1 86 ? -12.984 1.088 6.931 1.00 95.25 86 TYR A O 1
ATOM 651 N N . GLY A 1 87 ? -15.212 1.108 7.227 1.00 91.19 87 GLY A N 1
ATOM 652 C CA . GLY A 1 87 ? -15.376 -0.325 7.481 1.00 91.19 87 GLY A CA 1
ATOM 653 C C . GLY A 1 87 ? -16.500 -0.916 6.636 1.00 91.19 87 GLY A C 1
ATOM 654 O O . GLY A 1 87 ? -17.516 -0.264 6.400 1.00 91.19 87 GLY A O 1
ATOM 655 N N . ARG A 1 88 ? -16.338 -2.156 6.165 1.00 91.00 88 ARG A N 1
ATOM 656 C CA . ARG A 1 88 ? -17.351 -2.848 5.355 1.00 91.00 88 ARG A CA 1
ATOM 657 C C . ARG A 1 88 ? -18.048 -3.920 6.188 1.00 91.00 88 ARG A C 1
ATOM 659 O O . ARG A 1 88 ? -17.405 -4.843 6.675 1.00 91.00 88 ARG A O 1
ATOM 666 N N . ALA A 1 89 ? -19.364 -3.811 6.327 1.00 89.81 89 ALA A N 1
ATOM 667 C CA . ALA A 1 89 ? -20.199 -4.804 6.987 1.00 89.81 89 ALA A CA 1
ATOM 668 C C . ALA A 1 89 ? -20.842 -5.717 5.937 1.00 89.81 89 ALA A C 1
ATOM 670 O O . ALA A 1 89 ? -21.723 -5.297 5.184 1.00 89.81 89 ALA A O 1
ATOM 671 N N . GLU A 1 90 ? -20.425 -6.982 5.894 1.00 88.00 90 GLU A N 1
ATOM 672 C CA . GLU A 1 90 ? -20.992 -7.995 5.000 1.00 88.00 90 GLU A CA 1
ATOM 673 C C . GLU A 1 90 ? -21.430 -9.230 5.782 1.00 88.00 90 GLU A C 1
ATOM 675 O O . GLU A 1 90 ? -20.836 -9.591 6.798 1.00 88.00 90 GLU A O 1
ATOM 680 N N . ARG A 1 91 ? -22.485 -9.908 5.313 1.00 77.44 91 ARG A N 1
ATOM 681 C CA . ARG A 1 91 ? -22.842 -11.218 5.864 1.00 77.44 91 ARG A CA 1
ATOM 682 C C . ARG A 1 91 ? -21.880 -12.247 5.298 1.00 77.44 91 ARG A C 1
ATOM 684 O O . ARG A 1 91 ? -22.054 -12.693 4.166 1.00 77.44 91 ARG A O 1
ATOM 691 N N . VAL A 1 92 ? -20.930 -12.680 6.110 1.00 65.88 92 VAL A N 1
ATOM 692 C CA . VAL A 1 92 ? -20.211 -13.917 5.825 1.00 65.88 92 VAL A CA 1
ATOM 693 C C . VAL A 1 92 ? -21.214 -15.060 5.993 1.00 65.88 92 VAL A C 1
ATOM 695 O O . VAL A 1 92 ? -21.763 -15.271 7.076 1.00 65.88 92 VAL A O 1
ATOM 698 N N . LYS A 1 93 ? -21.523 -15.779 4.908 1.00 58.16 93 LYS A N 1
ATOM 699 C CA . LYS A 1 93 ? -22.241 -17.054 5.015 1.00 58.16 93 LYS A CA 1
ATOM 700 C C . LYS A 1 93 ? -21.305 -18.008 5.748 1.00 58.16 93 LYS A C 1
ATOM 702 O O . LYS A 1 93 ? -20.281 -18.390 5.194 1.00 58.16 93 LYS A O 1
ATOM 707 N N . GLY A 1 94 ? -21.630 -18.350 6.993 1.00 46.41 94 GLY A N 1
ATOM 708 C CA . GLY A 1 94 ? -20.850 -19.310 7.764 1.00 46.41 94 GLY A CA 1
ATOM 709 C C . GLY A 1 94 ? -20.738 -20.619 6.989 1.00 46.41 94 GLY A C 1
ATOM 710 O O . GLY A 1 94 ? -21.740 -21.309 6.791 1.00 46.41 94 GLY A O 1
ATOM 711 N N . LYS A 1 95 ? -19.528 -20.954 6.542 1.00 37.22 95 LYS A N 1
ATOM 712 C CA . LYS A 1 95 ? -19.201 -22.295 6.076 1.00 37.22 95 LYS A CA 1
ATOM 713 C C . LYS A 1 95 ? -19.170 -23.165 7.334 1.00 37.22 95 LYS A C 1
ATOM 715 O O . LYS A 1 95 ? -18.164 -23.233 8.029 1.00 37.22 95 LYS A O 1
ATOM 720 N N . LYS A 1 96 ? -20.314 -23.757 7.697 1.00 38.34 96 LYS A N 1
ATOM 721 C CA . LYS A 1 96 ? -20.285 -24.960 8.534 1.00 38.34 96 LYS A CA 1
ATOM 722 C C . LYS A 1 96 ? -19.478 -25.987 7.746 1.00 38.34 96 LYS A C 1
ATOM 724 O O . LYS A 1 96 ? -19.739 -26.152 6.556 1.00 38.34 96 LYS A O 1
ATOM 729 N N . GLY A 1 97 ? -18.497 -26.615 8.395 1.00 45.66 97 GLY A N 1
ATOM 730 C CA . GLY A 1 97 ? -17.779 -27.760 7.841 1.00 45.66 97 GLY A CA 1
ATOM 731 C C . GLY A 1 97 ? -18.765 -28.718 7.173 1.00 45.66 97 GLY A C 1
ATOM 732 O O . GLY A 1 97 ? -19.799 -29.057 7.749 1.00 45.66 97 GLY A O 1
ATOM 733 N N . GLY A 1 98 ? -18.481 -29.034 5.917 1.00 31.75 98 GLY A N 1
ATOM 734 C CA . GLY A 1 98 ? -19.447 -29.594 4.982 1.00 31.75 98 GLY A CA 1
ATOM 735 C C . GLY A 1 98 ? -19.045 -29.218 3.567 1.00 31.75 98 GLY A C 1
ATOM 736 O O . GLY A 1 98 ? -19.641 -28.349 2.938 1.00 31.75 98 GLY A O 1
ATOM 737 N N . THR A 1 99 ? -17.954 -29.824 3.116 1.00 34.19 99 THR A N 1
ATOM 738 C CA . THR A 1 99 ? -17.584 -29.905 1.709 1.00 34.19 99 THR A CA 1
ATOM 739 C C . THR A 1 99 ? -18.692 -30.662 0.979 1.00 34.19 99 THR A C 1
ATOM 741 O O . THR A 1 99 ? -18.796 -31.874 1.117 1.00 34.19 99 THR A O 1
ATOM 744 N N . GLU A 1 100 ? -19.515 -29.961 0.207 1.00 33.41 100 GLU A N 1
ATOM 745 C CA . GLU A 1 100 ? -20.181 -30.543 -0.957 1.00 33.41 100 GLU A CA 1
ATOM 746 C C . GLU A 1 100 ? -19.647 -29.802 -2.180 1.00 33.41 100 GLU A C 1
ATOM 748 O O . GLU A 1 100 ? -19.951 -28.635 -2.434 1.00 33.41 100 GLU A O 1
ATOM 753 N N . VAL A 1 101 ? -18.736 -30.493 -2.860 1.00 37.62 101 VAL A N 1
ATOM 754 C CA . VAL A 1 101 ? -18.256 -30.199 -4.204 1.00 37.62 101 VAL A CA 1
ATOM 755 C C . VAL A 1 101 ? -19.203 -30.922 -5.153 1.00 37.62 101 VAL A C 1
ATOM 757 O O . VAL A 1 101 ? -19.326 -32.141 -5.076 1.00 37.62 101 VAL A O 1
ATOM 760 N N . GLU A 1 102 ? -19.825 -30.196 -6.076 1.00 35.06 102 GLU A N 1
ATOM 761 C CA . GLU A 1 102 ? -20.176 -30.775 -7.370 1.00 35.06 102 GLU A CA 1
ATOM 762 C C . GLU A 1 102 ? -19.103 -30.346 -8.375 1.00 35.06 102 GLU A C 1
ATOM 764 O O . GLU A 1 102 ? -18.859 -29.151 -8.553 1.00 35.06 102 GLU A O 1
ATOM 769 N N . GLY A 1 103 ? -18.484 -31.330 -9.034 1.00 29.36 103 GLY A N 1
ATOM 770 C CA . GLY A 1 103 ? -17.819 -31.130 -10.322 1.00 29.36 103 GLY A CA 1
ATOM 771 C C . GLY A 1 103 ? -16.294 -31.252 -10.358 1.00 29.36 103 GLY A C 1
ATOM 772 O O . GLY A 1 103 ? -15.618 -30.287 -10.685 1.00 29.36 103 GLY A O 1
ATOM 773 N N . GLU A 1 104 ? -15.794 -32.462 -10.097 1.00 36.81 104 GLU A N 1
ATOM 774 C CA . GLU A 1 104 ? -14.740 -33.143 -10.875 1.00 36.81 104 GLU A CA 1
ATOM 775 C C . GLU A 1 104 ? -13.401 -32.417 -11.141 1.00 36.81 104 GLU A C 1
ATOM 777 O O . GLU A 1 104 ? -13.244 -31.666 -12.106 1.00 36.81 104 GLU A O 1
ATOM 782 N N . LYS A 1 105 ? -12.358 -32.838 -10.414 1.00 30.77 105 LYS A N 1
ATOM 783 C CA . LYS A 1 105 ? -11.252 -33.613 -11.005 1.00 30.77 105 LYS A CA 1
ATOM 784 C C . LYS A 1 105 ? -10.376 -34.218 -9.913 1.00 30.77 105 LYS A C 1
ATOM 786 O O . LYS A 1 105 ? -9.817 -33.508 -9.088 1.00 30.77 105 LYS A O 1
ATOM 791 N N . GLU A 1 106 ? -10.282 -35.540 -9.953 1.00 40.12 106 GLU A N 1
ATOM 792 C CA . GLU A 1 106 ? -9.355 -36.346 -9.172 1.00 40.12 106 GLU A CA 1
ATOM 793 C C . GLU A 1 106 ? -7.916 -35.995 -9.567 1.00 40.12 106 GLU A C 1
ATOM 795 O O . GLU A 1 106 ? -7.518 -36.169 -10.722 1.00 40.12 106 GLU A O 1
ATOM 800 N N . VAL A 1 107 ? -7.142 -35.507 -8.603 1.00 36.31 107 VAL A N 1
ATOM 801 C CA . VAL A 1 107 ? -5.693 -35.686 -8.548 1.00 36.31 107 VAL A CA 1
ATOM 802 C C . VAL A 1 107 ? -5.402 -36.043 -7.095 1.00 36.31 107 VAL A C 1
ATOM 804 O O . VAL A 1 107 ? -5.778 -35.301 -6.193 1.00 36.31 107 VAL A O 1
ATOM 807 N N . GLU A 1 108 ? -4.841 -37.229 -6.882 1.00 40.25 108 GLU A N 1
ATOM 808 C CA . GLU A 1 108 ? -4.381 -37.696 -5.576 1.00 40.25 108 GLU A CA 1
ATOM 809 C C . GLU A 1 108 ? -3.323 -36.716 -5.054 1.00 40.25 108 GLU A C 1
ATOM 811 O O . GLU A 1 108 ? -2.267 -36.559 -5.666 1.00 40.25 108 GLU A O 1
ATOM 816 N N . GLU A 1 109 ? -3.630 -36.032 -3.954 1.00 34.94 109 GLU A N 1
ATOM 817 C CA . GLU A 1 109 ? -2.697 -35.167 -3.240 1.00 34.94 109 GLU A CA 1
ATOM 818 C C . GLU A 1 109 ? -2.288 -35.904 -1.962 1.00 34.94 109 GLU A C 1
ATOM 820 O O . GLU A 1 109 ? -3.118 -36.241 -1.111 1.00 34.94 109 GLU A O 1
ATOM 825 N N . GLU A 1 110 ? -1.007 -36.264 -1.895 1.00 34.22 110 GLU A N 1
ATOM 826 C CA . GLU A 1 110 ? -0.379 -36.763 -0.679 1.00 34.22 110 GLU A CA 1
ATOM 827 C C . GLU A 1 110 ? -0.500 -35.687 0.408 1.00 34.22 110 GLU A C 1
ATOM 829 O O . GLU A 1 110 ? -0.406 -34.497 0.127 1.00 34.22 110 GLU A O 1
ATOM 834 N N . ALA A 1 111 ? -0.756 -36.112 1.646 1.00 38.41 111 ALA A N 1
ATOM 835 C CA . ALA A 1 111 ? -0.944 -35.223 2.783 1.00 38.41 111 ALA A CA 1
ATOM 836 C C . ALA A 1 111 ? 0.305 -34.356 3.018 1.00 38.41 111 ALA A C 1
ATOM 838 O O . ALA A 1 111 ? 1.289 -34.829 3.588 1.00 38.41 111 ALA A O 1
ATOM 839 N N . GLU A 1 112 ? 0.249 -33.095 2.599 1.00 37.19 112 GLU A N 1
ATOM 840 C CA . GLU A 1 112 ? 1.135 -32.049 3.094 1.00 37.19 112 GLU A CA 1
ATOM 841 C C . GLU A 1 112 ? 0.503 -31.463 4.363 1.00 37.19 112 GLU A C 1
ATOM 843 O O . GLU A 1 112 ? -0.681 -31.127 4.405 1.00 37.19 112 GLU A O 1
ATOM 848 N N . GLU A 1 113 ? 1.283 -31.451 5.442 1.00 39.25 113 GLU A N 1
ATOM 849 C CA . GLU A 1 113 ? 0.913 -30.858 6.721 1.00 39.25 113 GLU A CA 1
ATOM 850 C C . GLU A 1 113 ? 0.607 -29.366 6.498 1.00 39.25 113 GLU A C 1
ATOM 852 O O . GLU A 1 113 ? 1.432 -28.641 5.946 1.00 39.25 113 GLU A O 1
ATOM 857 N N . GLU A 1 114 ? -0.592 -28.917 6.890 1.00 36.41 114 GLU A N 1
ATOM 858 C CA . GLU A 1 114 ? -0.972 -27.502 6.891 1.00 36.41 114 GLU A CA 1
ATOM 859 C C . GLU A 1 114 ? -0.060 -26.757 7.883 1.00 36.41 114 GLU A C 1
ATOM 861 O O . GLU A 1 114 ? -0.331 -26.725 9.085 1.00 36.41 114 GLU A O 1
ATOM 866 N N . GLU A 1 115 ? 1.054 -26.194 7.408 1.00 40.62 115 GLU A N 1
ATOM 867 C CA . GLU A 1 115 ? 1.759 -25.165 8.167 1.00 40.62 115 GLU A CA 1
ATOM 868 C C . GLU A 1 115 ? 0.841 -23.939 8.233 1.00 40.62 115 GLU A C 1
ATOM 870 O O . GLU A 1 115 ? 0.353 -23.459 7.210 1.00 40.62 115 GLU A O 1
ATOM 875 N N . GLU A 1 116 ? 0.549 -23.470 9.450 1.00 38.59 116 GLU A N 1
ATOM 876 C CA . GLU A 1 116 ? -0.126 -22.193 9.673 1.00 38.59 116 GLU A CA 1
ATOM 877 C C . GLU A 1 116 ? 0.650 -21.113 8.909 1.00 38.59 116 GLU A C 1
ATOM 879 O O . GLU A 1 116 ? 1.756 -20.746 9.304 1.00 38.59 116 GLU A O 1
ATOM 884 N N . ASP A 1 117 ? 0.083 -20.621 7.805 1.00 40.62 117 ASP A N 1
ATOM 885 C CA . ASP A 1 117 ? 0.589 -19.450 7.098 1.00 40.62 117 ASP A CA 1
ATOM 886 C C . ASP A 1 117 ? 0.572 -18.267 8.079 1.00 40.62 117 ASP A C 1
ATOM 888 O O . ASP A 1 117 ? -0.444 -17.583 8.246 1.00 40.62 117 ASP A O 1
ATOM 892 N N . GLU A 1 118 ? 1.692 -18.031 8.769 1.00 50.53 118 GLU A N 1
ATOM 893 C CA . GLU A 1 118 ? 1.932 -16.780 9.476 1.00 50.53 118 GLU A CA 1
ATOM 894 C C . GLU A 1 118 ? 1.677 -15.646 8.478 1.00 50.53 118 GLU A C 1
ATOM 896 O O . GLU A 1 118 ? 2.273 -15.587 7.399 1.00 50.53 118 GLU A O 1
ATOM 901 N N . GLU A 1 119 ? 0.755 -14.748 8.821 1.00 48.62 119 GLU A N 1
ATOM 902 C CA . GLU A 1 119 ? 0.430 -13.573 8.024 1.00 48.62 119 GLU A CA 1
ATOM 903 C C . GLU A 1 119 ? 1.690 -12.700 7.907 1.00 48.62 119 GLU A C 1
ATOM 905 O O . GLU A 1 119 ? 2.000 -11.875 8.769 1.00 48.62 119 GLU A O 1
ATOM 910 N N . THR A 1 120 ? 2.471 -12.918 6.847 1.00 55.94 120 THR A N 1
ATOM 911 C CA . THR A 1 120 ? 3.719 -12.197 6.580 1.00 55.94 120 THR A CA 1
ATOM 912 C C . THR A 1 120 ? 3.403 -10.787 6.088 1.00 55.94 120 THR A C 1
ATOM 914 O O . THR A 1 120 ? 3.488 -10.451 4.906 1.00 55.94 120 THR A O 1
ATOM 917 N N . GLY A 1 121 ? 3.013 -9.925 7.024 1.00 74.88 121 GLY A N 1
ATOM 918 C CA . GLY A 1 121 ? 2.906 -8.494 6.787 1.00 74.88 121 GLY A CA 1
ATOM 919 C C . GLY A 1 121 ? 4.249 -7.916 6.334 1.00 74.88 121 GLY A C 1
ATOM 920 O O . GLY A 1 121 ? 5.315 -8.288 6.831 1.00 74.88 121 GLY A O 1
ATOM 921 N N . TYR A 1 122 ? 4.216 -6.975 5.388 1.00 82.25 122 TYR A N 1
ATOM 922 C CA . TYR A 1 122 ? 5.419 -6.251 4.980 1.00 82.25 122 TYR A CA 1
ATOM 923 C C . TYR A 1 122 ? 5.949 -5.410 6.152 1.00 82.25 122 TYR A C 1
ATOM 925 O O . TYR A 1 122 ? 5.342 -4.414 6.539 1.00 82.25 122 TYR A O 1
ATOM 933 N N . GLY A 1 123 ? 7.095 -5.801 6.706 1.00 84.12 123 GLY A N 1
ATOM 934 C CA . GLY A 1 123 ? 7.804 -5.060 7.748 1.00 84.12 123 GLY A CA 1
ATOM 935 C C . GLY A 1 123 ? 8.967 -4.230 7.202 1.00 84.12 123 GLY A C 1
ATOM 936 O O . GLY A 1 123 ? 9.478 -4.471 6.110 1.00 84.12 123 GLY A O 1
ATOM 937 N N . GLN A 1 124 ? 9.426 -3.258 7.991 1.00 87.38 124 GLN A N 1
ATOM 938 C CA . GLN A 1 124 ? 10.703 -2.565 7.756 1.00 87.38 124 GLN A CA 1
ATOM 939 C C . GLN A 1 124 ? 11.868 -3.187 8.543 1.00 87.38 124 GLN A C 1
ATOM 941 O O . GLN A 1 124 ? 12.991 -2.685 8.487 1.00 87.38 124 GLN A O 1
ATOM 946 N N . CYS A 1 125 ? 11.617 -4.260 9.299 1.00 82.81 125 CYS A N 1
ATOM 947 C CA . CYS A 1 125 ? 12.665 -4.963 10.020 1.00 82.81 125 CYS A CA 1
ATOM 948 C C . CYS A 1 125 ? 13.612 -5.644 9.024 1.00 82.81 125 CYS A C 1
ATOM 950 O O . CYS A 1 125 ? 13.195 -6.370 8.124 1.00 82.81 125 CYS A O 1
ATOM 952 N N . VAL A 1 126 ? 14.911 -5.392 9.180 1.00 82.12 126 VAL A N 1
ATOM 953 C CA . VAL A 1 126 ? 15.941 -6.128 8.447 1.00 82.12 126 VAL A CA 1
ATOM 954 C C . VAL A 1 126 ? 16.135 -7.462 9.170 1.00 82.12 126 VAL A C 1
ATOM 956 O O . VAL A 1 126 ? 16.470 -7.433 10.355 1.00 82.12 126 VAL A O 1
ATOM 959 N N . PRO A 1 127 ? 15.934 -8.621 8.514 1.00 79.81 127 PRO A N 1
ATOM 960 C CA . PRO A 1 127 ? 16.144 -9.909 9.164 1.00 79.81 127 PRO A CA 1
ATOM 961 C C . PRO A 1 127 ? 17.599 -10.091 9.606 1.00 79.81 127 PRO A C 1
ATOM 963 O O . PRO A 1 127 ? 18.529 -9.648 8.925 1.00 79.81 127 PRO A O 1
ATOM 966 N N . GLU A 1 128 ? 17.796 -10.783 10.727 1.00 80.12 128 GLU A N 1
ATOM 967 C CA . GLU A 1 128 ? 19.120 -11.123 11.252 1.00 80.12 128 GLU A CA 1
ATOM 968 C C . GLU A 1 128 ? 19.953 -11.915 10.232 1.00 80.12 128 GLU A C 1
ATOM 970 O O . GLU A 1 128 ? 19.445 -12.775 9.513 1.00 80.12 128 GLU A O 1
ATOM 975 N N . ALA A 1 129 ? 21.269 -11.687 10.188 1.00 71.81 129 ALA A N 1
ATOM 976 C CA . ALA A 1 129 ? 22.152 -12.314 9.194 1.00 71.81 129 ALA A CA 1
ATOM 977 C C . ALA A 1 129 ? 22.177 -13.857 9.272 1.00 71.81 129 ALA A C 1
ATOM 979 O O . ALA A 1 129 ? 22.502 -14.531 8.293 1.00 71.81 129 ALA A O 1
ATOM 980 N N . SER A 1 130 ? 21.832 -14.423 10.432 1.00 68.56 130 SER A N 1
ATOM 981 C CA . SER A 1 130 ? 21.657 -15.864 10.642 1.00 68.56 130 SER A CA 1
ATOM 982 C C . SER A 1 130 ? 20.533 -16.457 9.793 1.00 68.56 130 SER A C 1
ATOM 984 O O . SER A 1 130 ? 20.659 -17.611 9.391 1.00 68.56 130 SER A O 1
ATOM 986 N N . PHE A 1 131 ? 19.503 -15.673 9.457 1.00 68.06 131 PHE A N 1
ATOM 987 C CA . PHE A 1 131 ? 18.395 -16.073 8.585 1.00 68.06 131 PHE A CA 1
ATOM 988 C C . PHE A 1 131 ? 18.880 -16.480 7.186 1.00 68.06 131 PHE A C 1
ATOM 990 O O . PHE A 1 131 ? 18.395 -17.440 6.599 1.00 68.06 131 PHE A O 1
ATOM 997 N N . TYR A 1 132 ? 19.904 -15.794 6.674 1.00 69.31 132 TYR A N 1
ATOM 998 C CA . TYR A 1 132 ? 20.492 -16.059 5.355 1.00 69.31 132 TYR A CA 1
ATOM 999 C C . TYR A 1 132 ? 21.693 -17.010 5.408 1.00 69.31 132 TYR A C 1
ATOM 1001 O O . TYR A 1 132 ? 22.316 -17.299 4.379 1.00 69.31 132 TYR A O 1
ATOM 1009 N N . LYS A 1 133 ? 22.088 -17.470 6.601 1.00 66.56 133 LYS A N 1
ATOM 1010 C CA . LYS A 1 133 ? 23.274 -18.306 6.753 1.00 66.56 133 LYS A CA 1
ATOM 1011 C C . LYS A 1 133 ? 22.935 -19.731 6.339 1.00 66.56 133 LYS A C 1
ATOM 1013 O O . LYS A 1 133 ? 22.147 -20.409 6.990 1.00 66.56 133 LYS A O 1
ATOM 1018 N N . ALA A 1 134 ? 23.602 -20.208 5.289 1.00 60.22 134 ALA A N 1
ATOM 1019 C CA . ALA A 1 134 ? 23.568 -21.622 4.944 1.00 60.22 134 ALA A CA 1
ATOM 1020 C C . ALA A 1 134 ? 23.941 -22.461 6.185 1.00 60.22 134 ALA A C 1
ATOM 1022 O O . ALA A 1 134 ? 24.896 -22.106 6.896 1.00 60.22 134 ALA A O 1
ATOM 1023 N N . PRO A 1 135 ? 23.213 -23.553 6.468 1.00 59.88 135 PRO A N 1
ATOM 1024 C CA . PRO A 1 135 ? 23.489 -24.381 7.626 1.00 59.88 135 PRO A CA 1
ATOM 1025 C C . PRO A 1 135 ? 24.916 -24.941 7.553 1.00 59.88 135 PRO A C 1
ATOM 1027 O O . PRO A 1 135 ? 25.542 -25.005 6.488 1.00 59.88 135 PRO A O 1
ATOM 1030 N N . ALA A 1 136 ? 25.461 -25.306 8.715 1.00 60.53 136 ALA A N 1
ATOM 1031 C CA . ALA A 1 136 ? 26.819 -25.826 8.826 1.00 60.53 136 ALA A CA 1
ATOM 1032 C C . ALA A 1 136 ? 27.063 -26.973 7.829 1.00 60.53 136 ALA A C 1
ATOM 1034 O O . ALA A 1 136 ? 26.163 -27.748 7.509 1.00 60.53 136 ALA A O 1
ATOM 1035 N N . ARG A 1 137 ? 28.302 -27.079 7.331 1.00 52.75 137 ARG A N 1
ATOM 1036 C CA . ARG A 1 137 ? 28.711 -28.082 6.336 1.00 52.75 137 ARG A CA 1
ATOM 1037 C C . ARG A 1 137 ? 28.258 -29.485 6.787 1.00 52.75 137 ARG A C 1
ATOM 1039 O O . ARG A 1 137 ? 28.788 -30.000 7.764 1.00 52.75 137 ARG A O 1
ATOM 1046 N N . GLY A 1 138 ? 27.291 -30.079 6.081 1.00 57.59 138 GLY A N 1
ATOM 1047 C CA . GLY A 1 138 ? 26.755 -31.418 6.372 1.00 57.59 138 GLY A CA 1
ATOM 1048 C C . GLY A 1 138 ? 25.389 -31.465 7.070 1.00 57.59 138 GLY A C 1
ATOM 1049 O O . GLY A 1 138 ? 24.845 -32.554 7.215 1.00 57.59 138 GLY A O 1
ATOM 1050 N N . ALA A 1 139 ? 24.809 -30.328 7.460 1.00 59.12 139 ALA A N 1
ATOM 1051 C CA . ALA A 1 139 ? 23.428 -30.275 7.934 1.00 59.12 139 ALA A CA 1
ATOM 1052 C C . ALA A 1 139 ? 22.442 -30.215 6.746 1.00 59.12 139 ALA A C 1
ATOM 1054 O O . ALA A 1 139 ? 22.721 -29.521 5.758 1.00 59.12 139 ALA A O 1
ATOM 1055 N N . PRO A 1 140 ? 21.307 -30.938 6.806 1.00 54.91 140 PRO A N 1
ATOM 1056 C CA . PRO A 1 140 ? 20.295 -30.890 5.762 1.00 54.91 140 PRO A CA 1
ATOM 1057 C C . PRO A 1 140 ? 19.710 -29.480 5.705 1.00 54.91 140 PRO A C 1
ATOM 1059 O O . PRO A 1 140 ? 19.226 -28.933 6.690 1.00 54.91 140 PRO A O 1
ATOM 1062 N N . MET A 1 141 ? 19.812 -28.873 4.531 1.00 56.84 141 MET A N 1
ATOM 1063 C CA . MET A 1 141 ? 19.220 -27.581 4.239 1.00 56.84 141 MET A CA 1
ATOM 1064 C C . MET A 1 141 ? 17.839 -27.861 3.655 1.00 56.84 141 MET A C 1
ATOM 1066 O O . MET A 1 141 ? 17.771 -28.500 2.604 1.00 56.84 141 MET A O 1
ATOM 1070 N N . ALA A 1 142 ? 16.764 -27.417 4.311 1.00 60.78 142 ALA A N 1
ATOM 1071 C CA . ALA A 1 142 ? 15.442 -27.434 3.690 1.00 60.78 142 ALA A CA 1
ATOM 1072 C C . ALA A 1 142 ? 15.538 -26.686 2.351 1.00 60.78 142 ALA A C 1
ATOM 1074 O O . ALA A 1 142 ? 16.147 -25.611 2.300 1.00 60.78 142 ALA A O 1
ATOM 1075 N N . ALA A 1 143 ? 15.006 -27.253 1.263 1.00 55.53 143 ALA A N 1
ATOM 1076 C CA . ALA A 1 143 ? 15.151 -26.696 -0.087 1.00 55.53 143 ALA A CA 1
ATOM 1077 C C . ALA A 1 143 ? 14.724 -25.214 -0.162 1.00 55.53 143 ALA A C 1
ATOM 1079 O O . ALA A 1 143 ? 15.365 -24.436 -0.866 1.00 55.53 143 ALA A O 1
ATOM 1080 N N . ALA A 1 144 ? 13.740 -24.824 0.656 1.00 59.03 144 ALA A N 1
ATOM 1081 C CA . ALA A 1 144 ? 13.227 -23.463 0.812 1.00 59.03 144 ALA A CA 1
ATOM 1082 C C . ALA A 1 144 ? 14.254 -22.424 1.308 1.00 59.03 144 ALA A C 1
ATOM 1084 O O . ALA A 1 144 ? 14.087 -21.234 1.073 1.00 59.03 144 ALA A O 1
ATOM 1085 N N . SER A 1 145 ? 15.339 -22.845 1.966 1.00 64.81 145 SER A N 1
ATOM 1086 C CA . SER A 1 145 ? 16.353 -21.914 2.495 1.00 64.81 145 SER A CA 1
ATOM 1087 C C . SER A 1 145 ? 17.447 -21.556 1.483 1.00 64.81 145 SER A C 1
ATOM 1089 O O . SER A 1 145 ? 18.290 -20.696 1.749 1.00 64.81 145 SER A O 1
ATOM 1091 N N . ARG A 1 146 ? 17.499 -22.235 0.327 1.00 71.31 146 ARG A N 1
ATOM 1092 C CA . ARG A 1 146 ? 18.488 -21.948 -0.723 1.00 71.31 146 ARG A CA 1
ATOM 1093 C C . ARG A 1 146 ? 17.943 -20.865 -1.645 1.00 71.31 146 ARG A C 1
ATOM 1095 O O . ARG A 1 146 ? 16.786 -20.962 -2.046 1.00 71.31 146 ARG A O 1
ATOM 1102 N N . PRO A 1 147 ? 18.764 -19.880 -2.051 1.00 82.25 147 PRO A N 1
ATOM 1103 C CA . PRO A 1 147 ? 18.328 -18.945 -3.071 1.00 82.25 147 PRO A CA 1
ATOM 1104 C C . PRO A 1 147 ? 17.989 -19.727 -4.350 1.00 82.25 147 PRO A C 1
ATOM 1106 O O . PRO A 1 147 ? 18.741 -20.637 -4.727 1.00 82.25 147 PRO A O 1
ATOM 1109 N N . PRO A 1 148 ? 16.871 -19.400 -5.017 1.00 86.94 148 PRO A N 1
ATOM 1110 C CA . PRO A 1 148 ? 16.484 -20.072 -6.244 1.00 86.94 148 PRO A CA 1
ATOM 1111 C C . PRO A 1 148 ? 17.535 -19.839 -7.332 1.00 86.94 148 PRO A C 1
ATOM 1113 O O . PRO A 1 148 ? 18.199 -18.800 -7.389 1.00 86.94 148 PRO A O 1
ATOM 1116 N N . VAL A 1 149 ? 17.685 -20.820 -8.221 1.00 91.12 149 VAL A N 1
ATOM 1117 C CA . VAL A 1 149 ? 18.563 -20.686 -9.387 1.00 91.12 149 VAL A CA 1
ATOM 1118 C C . VAL A 1 149 ? 17.991 -19.617 -10.316 1.00 91.12 149 VAL A C 1
ATOM 1120 O O . VAL A 1 149 ? 16.789 -19.600 -10.574 1.00 91.12 149 VAL A O 1
ATOM 1123 N N . LEU A 1 150 ? 18.857 -18.744 -10.840 1.00 90.62 150 LEU A N 1
ATOM 1124 C CA . LEU A 1 150 ? 18.465 -17.702 -11.786 1.00 90.62 150 LEU A CA 1
ATOM 1125 C C . LEU A 1 150 ? 17.775 -18.327 -13.015 1.00 90.62 150 LEU A C 1
ATOM 1127 O O . LEU A 1 150 ? 18.420 -19.094 -13.739 1.00 90.62 150 LEU A O 1
ATOM 1131 N N . PRO A 1 151 ? 16.506 -17.983 -13.301 1.00 92.12 151 PRO A N 1
ATOM 1132 C CA . PRO A 1 151 ? 15.834 -18.473 -14.493 1.00 92.12 151 PRO A CA 1
ATOM 1133 C C . PRO A 1 151 ? 16.566 -18.009 -15.764 1.00 92.12 151 PRO A C 1
ATOM 1135 O O . PRO A 1 151 ? 16.866 -16.818 -15.894 1.00 92.12 151 PRO A O 1
ATOM 1138 N N . PRO A 1 152 ? 16.805 -18.898 -16.747 1.00 91.25 152 PRO A N 1
ATOM 1139 C CA . PRO A 1 152 ? 17.588 -18.567 -17.942 1.00 91.25 152 PRO A CA 1
ATOM 1140 C C . PRO A 1 152 ? 16.956 -17.455 -18.792 1.00 91.25 152 PRO A C 1
ATOM 1142 O O . PRO A 1 152 ? 17.667 -16.729 -19.480 1.00 91.25 152 PRO A O 1
ATOM 1145 N N . HIS A 1 153 ? 15.635 -17.268 -18.709 1.00 90.44 153 HIS A N 1
ATOM 1146 C CA . HIS A 1 153 ? 14.907 -16.200 -19.402 1.00 90.44 153 HIS A CA 1
ATOM 1147 C C . HIS A 1 153 ? 15.389 -14.791 -19.022 1.00 90.44 153 HIS A C 1
ATOM 1149 O O . HIS A 1 153 ? 15.326 -13.889 -19.851 1.00 90.44 153 HIS A O 1
ATOM 1155 N N . LEU A 1 154 ? 15.904 -14.599 -17.802 1.00 90.44 154 LEU A N 1
ATOM 1156 C CA . LEU A 1 154 ? 16.396 -13.298 -17.335 1.00 90.44 154 LEU A CA 1
ATOM 1157 C C . LEU A 1 154 ? 17.821 -12.988 -17.807 1.00 90.44 154 LEU A C 1
ATOM 1159 O O . LEU A 1 154 ? 18.262 -11.846 -17.694 1.00 90.44 154 LEU A O 1
ATOM 1163 N N . ALA A 1 155 ? 18.538 -13.978 -18.346 1.00 86.75 155 ALA A N 1
ATOM 1164 C CA . ALA A 1 155 ? 19.949 -13.847 -18.693 1.00 86.75 155 ALA A CA 1
ATOM 1165 C C . ALA A 1 155 ? 20.202 -12.960 -19.921 1.00 86.75 155 ALA A C 1
ATOM 1167 O O . ALA A 1 155 ? 21.307 -12.438 -20.064 1.00 86.75 155 ALA A O 1
ATOM 1168 N N . ASN A 1 156 ? 19.210 -12.787 -20.803 1.00 81.94 156 ASN A N 1
ATOM 1169 C CA . ASN A 1 156 ? 19.374 -12.026 -22.039 1.00 81.94 156 ASN A CA 1
ATOM 1170 C C . ASN A 1 156 ? 18.393 -10.839 -22.109 1.00 81.94 156 ASN A C 1
ATOM 1172 O O . ASN A 1 156 ? 17.230 -11.029 -22.471 1.00 81.94 156 ASN A O 1
ATOM 1176 N N . PRO A 1 157 ? 18.832 -9.618 -21.749 1.00 81.62 157 PRO A N 1
ATOM 1177 C CA . PRO A 1 157 ? 18.002 -8.419 -21.803 1.00 81.62 157 PRO A CA 1
ATOM 1178 C C . PRO A 1 157 ? 17.496 -8.127 -23.219 1.00 81.62 157 PRO A C 1
ATOM 1180 O O . PRO A 1 157 ? 18.241 -8.263 -24.189 1.00 81.62 157 PRO A O 1
ATOM 1183 N N . LEU A 1 158 ? 16.261 -7.629 -23.334 1.00 87.12 158 LEU A N 1
ATOM 1184 C CA . LEU A 1 158 ? 15.630 -7.313 -24.624 1.00 87.12 158 LEU A CA 1
ATOM 1185 C C . LEU A 1 158 ? 16.465 -6.346 -25.480 1.00 87.12 158 LEU A C 1
ATOM 1187 O O . LEU A 1 158 ? 16.568 -6.519 -26.689 1.00 87.12 158 LEU A O 1
ATOM 1191 N N . LEU A 1 159 ? 17.095 -5.359 -24.839 1.00 86.19 159 LEU A N 1
ATOM 1192 C CA . LEU A 1 159 ? 17.923 -4.344 -25.502 1.00 86.19 159 LEU A CA 1
ATOM 1193 C C . LEU A 1 159 ? 19.279 -4.874 -25.992 1.00 86.19 159 LEU A C 1
ATOM 1195 O O . LEU A 1 159 ? 19.938 -4.206 -26.782 1.00 86.19 159 LEU A O 1
ATOM 1199 N N . ASN A 1 160 ? 19.693 -6.062 -25.542 1.00 85.88 160 ASN A N 1
ATOM 1200 C CA . ASN A 1 160 ? 20.920 -6.715 -26.000 1.00 85.88 160 ASN A CA 1
ATOM 1201 C C . ASN A 1 160 ? 20.660 -7.686 -27.159 1.00 85.88 160 ASN A C 1
ATOM 1203 O O . ASN A 1 160 ? 21.611 -8.209 -27.743 1.00 85.88 160 ASN A O 1
ATOM 1207 N N . ALA A 1 161 ? 19.393 -7.958 -27.487 1.00 76.75 161 ALA A N 1
ATOM 1208 C CA . ALA A 1 161 ? 19.055 -8.787 -28.629 1.00 76.75 161 ALA A CA 1
ATOM 1209 C C . ALA A 1 161 ? 19.516 -8.092 -29.917 1.00 76.75 161 ALA A C 1
ATOM 1211 O O . ALA A 1 161 ? 19.224 -6.918 -30.144 1.00 76.75 161 ALA A O 1
ATOM 1212 N N . ALA A 1 162 ? 20.233 -8.822 -30.773 1.00 66.00 162 ALA A N 1
ATOM 1213 C CA . ALA A 1 162 ? 20.578 -8.321 -32.095 1.00 66.00 162 ALA A CA 1
ATOM 1214 C C . ALA A 1 162 ? 19.286 -7.992 -32.856 1.00 66.00 162 ALA A C 1
ATOM 1216 O O . ALA A 1 162 ? 18.375 -8.822 -32.915 1.00 66.00 162 ALA A O 1
ATOM 1217 N N . ALA A 1 163 ? 19.205 -6.790 -33.430 1.00 61.38 163 ALA A N 1
ATOM 1218 C CA . ALA A 1 163 ? 18.073 -6.414 -34.261 1.00 61.38 163 ALA A CA 1
ATOM 1219 C C . ALA A 1 163 ? 17.950 -7.425 -35.418 1.00 61.38 163 ALA A C 1
ATOM 1221 O O . ALA A 1 163 ? 18.933 -7.643 -36.137 1.00 61.38 163 ALA A O 1
ATOM 1222 N N . PRO A 1 164 ? 16.791 -8.083 -35.607 1.00 58.19 164 PRO A N 1
ATOM 1223 C CA . PRO A 1 164 ? 16.610 -8.944 -36.762 1.00 58.19 164 PRO A CA 1
ATOM 1224 C C . PRO A 1 164 ? 16.722 -8.098 -38.044 1.00 58.19 164 PRO A C 1
ATOM 1226 O O . PRO A 1 164 ? 16.274 -6.949 -38.058 1.00 58.19 164 PRO A O 1
ATOM 1229 N N . PRO A 1 165 ? 17.258 -8.651 -39.150 1.00 56.69 165 PRO A N 1
ATOM 1230 C CA . PRO A 1 165 ? 17.439 -7.919 -40.411 1.00 56.69 165 PRO A CA 1
ATOM 1231 C C . PRO A 1 165 ? 16.121 -7.388 -41.012 1.00 56.69 165 PRO A C 1
ATOM 1233 O O . PRO A 1 165 ? 16.148 -6.536 -41.890 1.00 56.69 165 PRO A O 1
ATOM 1236 N N . SER A 1 166 ? 14.971 -7.863 -40.518 1.00 53.94 166 SER A N 1
ATOM 1237 C CA . SER A 1 166 ? 13.620 -7.424 -40.890 1.00 53.94 166 SER A CA 1
ATOM 1238 C C . SER A 1 166 ? 13.197 -6.075 -40.291 1.00 53.94 166 SER A C 1
ATOM 1240 O O . SER A 1 166 ? 12.187 -5.536 -40.730 1.00 53.94 166 SER A O 1
ATOM 1242 N N . ASN A 1 167 ? 13.919 -5.534 -39.302 1.00 52.53 167 ASN A N 1
ATOM 1243 C CA . ASN A 1 167 ? 13.569 -4.255 -38.662 1.00 52.53 167 ASN A CA 1
ATOM 1244 C C . ASN A 1 167 ? 14.224 -3.049 -39.359 1.00 52.53 167 ASN A C 1
ATOM 1246 O O . ASN A 1 167 ? 14.153 -1.931 -38.861 1.00 52.53 167 ASN A O 1
ATOM 1250 N N . VAL A 1 168 ? 14.862 -3.274 -40.512 1.00 53.09 168 VAL A N 1
ATOM 1251 C CA . VAL A 1 168 ? 15.377 -2.228 -41.403 1.00 53.09 168 VAL A CA 1
ATOM 1252 C C . VAL A 1 168 ? 14.458 -2.156 -42.623 1.00 53.09 168 VAL A C 1
ATOM 1254 O O . VAL A 1 168 ? 14.839 -2.501 -43.737 1.00 53.09 168 VAL A O 1
ATOM 1257 N N . VAL A 1 169 ? 13.204 -1.778 -42.390 1.00 51.34 169 VAL A N 1
ATOM 1258 C CA . VAL A 1 169 ? 12.295 -1.312 -43.443 1.00 51.34 169 VAL A CA 1
ATOM 1259 C C . VAL A 1 169 ? 12.121 0.187 -43.227 1.00 51.34 169 VAL A C 1
ATOM 1261 O O . VAL A 1 169 ? 12.050 0.651 -42.090 1.00 51.34 169 VAL A O 1
ATOM 1264 N N . ASP A 1 170 ? 12.181 0.934 -44.323 1.00 50.06 170 ASP A N 1
ATOM 1265 C CA . ASP A 1 170 ? 12.267 2.390 -44.425 1.00 50.06 170 ASP A CA 1
ATOM 1266 C C . ASP A 1 170 ? 11.557 3.181 -43.298 1.00 50.06 170 ASP A C 1
ATOM 1268 O O . ASP A 1 170 ? 10.367 3.474 -43.377 1.00 50.06 170 ASP A O 1
ATOM 1272 N N . GLY A 1 171 ? 12.309 3.599 -42.268 1.00 52.53 171 GLY A N 1
ATOM 1273 C CA . GLY A 1 171 ? 11.898 4.654 -41.327 1.00 52.53 171 GLY A CA 1
ATOM 1274 C C . GLY A 1 171 ? 11.406 4.234 -39.935 1.00 52.53 171 GLY A C 1
ATOM 1275 O O . GLY A 1 171 ? 11.100 5.120 -39.138 1.00 52.53 171 GLY A O 1
ATOM 1276 N N . GLU A 1 172 ? 11.361 2.942 -39.593 1.00 55.06 172 GLU A N 1
ATOM 1277 C CA . GLU A 1 172 ? 10.881 2.464 -38.277 1.00 55.06 172 GLU A CA 1
ATOM 1278 C C . GLU A 1 172 ? 12.039 2.194 -37.295 1.00 55.06 172 GLU A C 1
ATOM 1280 O O . GLU A 1 172 ? 12.296 1.080 -36.838 1.00 55.06 172 GLU A O 1
ATOM 1285 N N . GLU A 1 173 ? 12.782 3.252 -36.972 1.00 58.50 173 GLU A N 1
ATOM 1286 C CA . GLU A 1 173 ? 13.861 3.216 -35.984 1.00 58.50 173 GLU A CA 1
ATOM 1287 C C . GLU A 1 173 ? 13.273 3.018 -34.570 1.00 58.50 173 GLU A C 1
ATOM 1289 O O . GLU A 1 173 ? 12.658 3.921 -34.007 1.00 58.50 173 GLU A O 1
ATOM 1294 N N . GLY A 1 174 ? 13.431 1.820 -33.990 1.00 67.38 174 GLY A N 1
ATOM 1295 C CA . GLY A 1 174 ? 13.128 1.573 -32.570 1.00 67.38 174 GLY A CA 1
ATOM 1296 C C . GLY A 1 174 ? 12.084 0.500 -32.241 1.00 67.38 174 GLY A C 1
ATOM 1297 O O . GLY A 1 174 ? 11.713 0.372 -31.073 1.00 67.38 174 GLY A O 1
ATOM 1298 N N . VAL A 1 175 ? 11.615 -0.301 -33.206 1.00 77.38 175 VAL A N 1
ATOM 1299 C CA . VAL A 1 175 ? 10.730 -1.443 -32.901 1.00 77.38 175 VAL A CA 1
ATOM 1300 C C . VAL A 1 175 ? 11.544 -2.608 -32.325 1.00 77.38 175 VAL A C 1
ATOM 1302 O O . VAL A 1 175 ? 12.372 -3.216 -33.007 1.00 77.38 175 VAL A O 1
ATOM 1305 N N . LEU A 1 176 ? 11.303 -2.925 -31.052 1.00 83.56 176 LEU A N 1
ATOM 1306 C CA . LEU A 1 176 ? 11.900 -4.069 -30.358 1.00 83.56 176 LEU A CA 1
ATOM 1307 C C . LEU A 1 176 ? 11.116 -5.362 -30.648 1.00 83.56 176 LEU A C 1
ATOM 1309 O O . LEU A 1 176 ? 9.909 -5.304 -30.895 1.00 83.56 176 LEU A O 1
ATOM 1313 N N . PRO A 1 177 ? 11.767 -6.540 -30.608 1.00 84.88 177 PRO A N 1
ATOM 1314 C CA . PRO A 1 177 ? 11.062 -7.810 -30.734 1.00 84.88 177 PRO A CA 1
ATOM 1315 C C . PRO A 1 177 ? 10.071 -8.007 -29.579 1.00 84.88 177 PRO A C 1
ATOM 1317 O O . PRO A 1 177 ? 10.233 -7.445 -28.495 1.00 84.88 177 PRO A O 1
ATOM 1320 N N . GLN A 1 178 ? 9.052 -8.841 -29.799 1.00 87.00 178 GLN A N 1
ATOM 1321 C CA . GLN A 1 178 ? 8.077 -9.157 -28.760 1.00 87.00 178 GLN A CA 1
ATOM 1322 C C . GLN A 1 178 ? 8.778 -9.821 -27.557 1.00 87.00 178 GLN A C 1
ATOM 1324 O O . GLN A 1 178 ? 9.408 -10.870 -27.724 1.00 87.00 178 GLN A O 1
ATOM 1329 N N . PRO A 1 179 ? 8.671 -9.251 -26.344 1.00 89.38 179 PRO A N 1
ATOM 1330 C CA . PRO A 1 179 ? 9.305 -9.817 -25.163 1.00 89.38 179 PRO A CA 1
ATOM 1331 C C . PRO A 1 179 ? 8.606 -11.106 -24.719 1.00 89.38 179 PRO A C 1
ATOM 1333 O O . PRO A 1 179 ? 7.381 -11.237 -24.809 1.00 89.38 179 PRO A O 1
ATOM 1336 N N . VAL A 1 180 ? 9.373 -12.043 -24.151 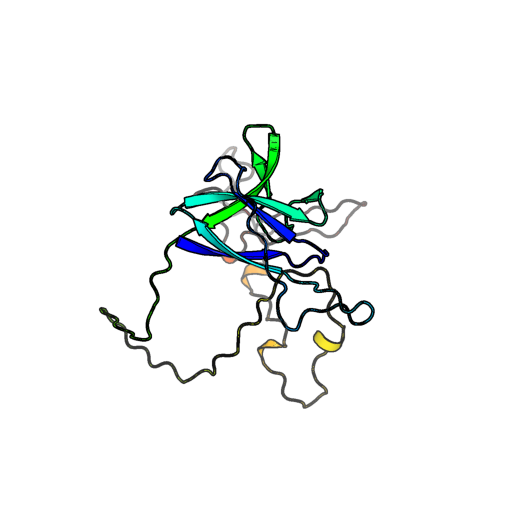1.00 89.94 180 VAL A N 1
ATOM 1337 C CA . VAL A 1 180 ? 8.784 -13.152 -23.387 1.00 89.94 180 VAL A CA 1
ATOM 1338 C C . VAL A 1 180 ? 8.118 -12.598 -22.125 1.00 89.94 180 VAL A C 1
ATOM 1340 O O . VAL A 1 180 ? 8.620 -11.669 -21.499 1.00 89.94 180 VAL A O 1
ATOM 1343 N N . HIS A 1 181 ? 6.977 -13.152 -21.716 1.00 91.00 181 HIS A N 1
ATOM 1344 C CA . HIS A 1 181 ? 6.239 -12.607 -20.568 1.00 91.00 181 HIS A CA 1
ATOM 1345 C C . HIS A 1 181 ? 7.055 -12.638 -19.261 1.00 91.00 181 HIS A C 1
ATOM 1347 O O . HIS A 1 181 ? 6.882 -11.763 -18.421 1.00 91.00 181 HIS A O 1
ATOM 1353 N N . ALA A 1 182 ? 7.981 -13.596 -19.131 1.00 91.69 182 ALA A N 1
ATOM 1354 C CA . ALA A 1 182 ? 8.844 -13.775 -17.966 1.00 91.69 182 ALA A CA 1
ATOM 1355 C C . ALA A 1 182 ? 9.904 -12.674 -17.773 1.00 91.69 182 ALA A C 1
ATOM 1357 O O . ALA A 1 182 ? 10.514 -12.630 -16.716 1.00 91.69 182 ALA A O 1
ATOM 1358 N N . ILE A 1 183 ? 10.155 -11.806 -18.765 1.00 91.38 183 ILE A N 1
ATOM 1359 C CA . ILE A 1 183 ? 11.084 -10.665 -18.612 1.00 91.38 183 ILE A CA 1
ATOM 1360 C C . ILE A 1 183 ? 10.361 -9.345 -18.305 1.00 91.38 183 ILE A C 1
ATOM 1362 O O . ILE A 1 183 ? 11.004 -8.322 -18.069 1.00 91.38 183 ILE A O 1
ATOM 1366 N N . ILE A 1 184 ? 9.025 -9.341 -18.316 1.00 92.38 184 ILE A N 1
ATOM 1367 C CA . ILE A 1 184 ? 8.223 -8.151 -18.016 1.00 92.38 184 ILE A CA 1
ATOM 1368 C C . ILE A 1 184 ? 8.331 -7.856 -16.514 1.00 92.38 184 ILE A C 1
ATOM 1370 O O . ILE A 1 184 ? 8.332 -8.771 -15.699 1.00 92.38 184 ILE A O 1
ATOM 1374 N N . HIS A 1 185 ? 8.425 -6.577 -16.151 1.00 93.94 185 HIS A N 1
ATOM 1375 C CA . HIS A 1 185 ? 8.592 -6.080 -14.778 1.00 93.94 185 HIS A CA 1
ATOM 1376 C C . HIS A 1 185 ? 9.941 -6.402 -14.113 1.00 93.94 185 HIS A C 1
ATOM 1378 O O . HIS A 1 185 ? 10.145 -6.049 -12.953 1.00 93.94 185 HIS A O 1
ATOM 1384 N N . HIS A 1 186 ? 10.898 -6.968 -14.853 1.00 94.12 186 HIS A N 1
ATOM 1385 C CA . HIS A 1 186 ? 12.279 -7.093 -14.396 1.00 94.12 186 HIS A CA 1
ATOM 1386 C C . HIS A 1 186 ? 13.090 -5.825 -14.710 1.00 94.12 186 HIS A C 1
ATOM 1388 O O . HIS A 1 186 ? 12.948 -5.217 -15.776 1.00 94.12 186 HIS A O 1
ATOM 1394 N N . LEU A 1 187 ? 13.937 -5.422 -13.758 1.00 95.06 187 LEU A N 1
ATOM 1395 C CA . LEU A 1 187 ? 14.834 -4.274 -13.879 1.00 95.06 187 LEU A CA 1
ATOM 1396 C C . LEU A 1 187 ? 16.152 -4.695 -14.532 1.00 95.06 187 LEU A C 1
ATOM 1398 O O . LEU A 1 187 ? 16.836 -5.591 -14.041 1.00 95.06 187 LEU A O 1
ATOM 1402 N N . TYR A 1 188 ? 16.536 -3.993 -15.591 1.00 93.00 188 TYR A N 1
ATOM 1403 C CA . TYR A 1 188 ? 17.838 -4.120 -16.235 1.00 93.00 188 TYR A CA 1
ATOM 1404 C C . TYR A 1 188 ? 18.619 -2.822 -16.062 1.00 93.00 188 TYR A C 1
ATOM 1406 O O . TYR A 1 188 ? 18.067 -1.737 -16.225 1.00 93.00 188 TYR A O 1
ATOM 1414 N N . ALA A 1 189 ? 19.907 -2.924 -15.755 1.00 93.06 189 ALA A N 1
ATOM 1415 C CA . ALA A 1 189 ? 20.777 -1.771 -15.555 1.00 93.06 189 ALA A CA 1
ATOM 1416 C C . ALA A 1 189 ? 22.069 -1.932 -16.356 1.00 93.06 189 ALA A C 1
ATOM 1418 O O . ALA A 1 189 ? 22.618 -3.033 -16.445 1.00 93.06 189 ALA A O 1
ATOM 1419 N N . CYS A 1 190 ? 22.579 -0.835 -16.914 1.00 90.50 190 CYS A N 1
ATOM 1420 C CA . CYS A 1 190 ? 23.954 -0.799 -17.395 1.00 90.50 190 CYS A CA 1
ATOM 1421 C C . CYS A 1 190 ? 24.914 -0.507 -16.235 1.00 90.50 190 CYS A C 1
ATOM 1423 O O . CYS A 1 190 ? 24.534 0.080 -15.220 1.00 90.50 190 CYS A O 1
ATOM 1425 N N . SER A 1 191 ? 26.188 -0.869 -16.395 1.00 92.19 191 SER A N 1
ATOM 1426 C CA . SER A 1 191 ? 27.225 -0.419 -15.464 1.00 92.19 191 SER A CA 1
ATOM 1427 C C . SER A 1 191 ? 27.271 1.108 -15.412 1.00 92.19 191 SER A C 1
ATOM 1429 O O . SER A 1 191 ? 27.111 1.770 -16.439 1.00 92.19 191 SER A O 1
ATOM 1431 N N . VAL A 1 192 ? 27.530 1.651 -14.224 1.00 94.31 192 VAL A N 1
ATOM 1432 C CA . VAL A 1 192 ? 27.695 3.093 -14.019 1.00 94.31 192 VAL A CA 1
ATOM 1433 C C . VAL A 1 192 ? 28.893 3.587 -14.828 1.00 94.31 192 VAL A C 1
ATOM 1435 O O . VAL A 1 192 ? 29.986 3.023 -14.722 1.00 94.31 192 VAL A O 1
ATOM 1438 N N . ARG A 1 193 ? 28.698 4.628 -15.638 1.00 92.62 193 ARG A N 1
ATOM 1439 C CA . ARG A 1 193 ? 29.763 5.295 -16.405 1.00 92.62 193 ARG A CA 1
ATOM 1440 C C . ARG A 1 193 ? 29.588 6.801 -16.285 1.00 92.62 193 ARG A C 1
ATOM 1442 O O . ARG A 1 193 ? 28.466 7.284 -16.358 1.00 92.62 193 ARG A O 1
ATOM 1449 N N . ASP A 1 194 ? 30.683 7.520 -16.048 1.00 93.62 194 ASP A N 1
ATOM 1450 C CA . ASP A 1 194 ? 30.704 8.989 -15.948 1.00 93.62 194 ASP A CA 1
ATOM 1451 C C . ASP A 1 194 ? 29.699 9.574 -14.935 1.00 93.62 194 ASP A C 1
ATOM 1453 O O . ASP A 1 194 ? 29.129 10.642 -15.133 1.00 93.62 194 ASP A O 1
ATOM 1457 N N . GLY A 1 195 ? 29.454 8.851 -13.836 1.00 93.88 195 GLY A N 1
ATOM 1458 C CA . GLY A 1 195 ? 28.473 9.245 -12.818 1.00 93.88 195 GLY A CA 1
ATOM 1459 C 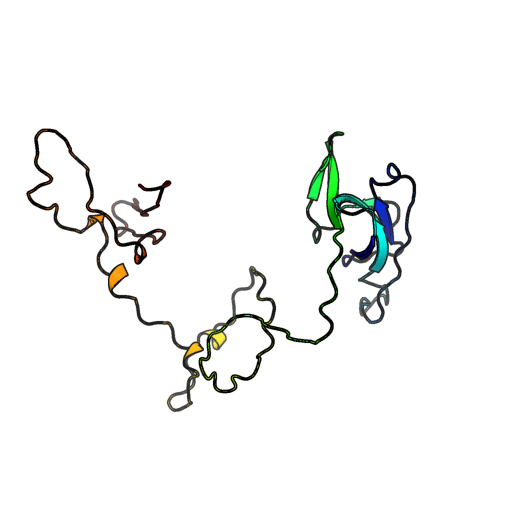C . GLY A 1 195 ? 27.010 9.063 -13.239 1.00 93.88 195 GLY A C 1
ATOM 1460 O O . GLY A 1 195 ? 26.115 9.466 -12.501 1.00 93.88 195 GLY A O 1
ATOM 1461 N N . VAL A 1 196 ? 26.754 8.440 -14.391 1.00 95.06 196 VAL A N 1
ATOM 1462 C CA . VAL A 1 196 ? 25.416 8.181 -14.929 1.00 95.06 196 VAL A CA 1
ATOM 1463 C C . VAL A 1 196 ? 25.079 6.694 -14.826 1.00 95.06 196 VAL A C 1
ATOM 1465 O O . VAL A 1 196 ? 25.893 5.821 -15.141 1.00 95.06 196 VAL A O 1
ATOM 1468 N N . VAL A 1 197 ? 23.846 6.409 -14.401 1.00 95.69 197 VAL A N 1
ATOM 1469 C CA . VAL A 1 197 ? 23.248 5.069 -14.405 1.00 95.69 197 VAL A CA 1
ATOM 1470 C C . VAL A 1 197 ? 22.085 5.069 -15.386 1.00 95.69 197 VAL A C 1
ATOM 1472 O O . VAL A 1 197 ? 21.168 5.875 -15.242 1.00 95.69 197 VAL A O 1
ATOM 1475 N N . ALA A 1 198 ? 22.102 4.160 -16.361 1.00 93.31 198 ALA A N 1
ATOM 1476 C CA . ALA A 1 198 ? 20.931 3.890 -17.186 1.00 93.31 198 ALA A CA 1
ATOM 1477 C C . ALA A 1 198 ? 20.245 2.614 -16.693 1.00 93.31 198 ALA A C 1
ATOM 1479 O O . ALA A 1 198 ? 20.880 1.574 -16.495 1.00 93.31 198 ALA A O 1
ATOM 1480 N N . VAL A 1 199 ? 18.935 2.715 -16.499 1.00 95.00 199 VAL A N 1
ATOM 1481 C CA . VAL A 1 199 ? 18.066 1.632 -16.038 1.00 95.00 199 VAL A CA 1
ATOM 1482 C C . VAL A 1 199 ? 16.885 1.520 -16.992 1.00 95.00 199 VAL A C 1
ATOM 1484 O O . VAL A 1 199 ? 16.428 2.524 -17.534 1.00 95.00 199 VAL A O 1
ATOM 1487 N N . GLY A 1 200 ? 16.393 0.305 -17.202 1.00 92.44 200 GLY A N 1
ATOM 1488 C CA . GLY A 1 200 ? 15.276 0.025 -18.093 1.00 92.44 200 GLY A CA 1
ATOM 1489 C C . GLY A 1 200 ? 14.418 -1.121 -17.576 1.00 92.44 200 GLY A C 1
ATOM 1490 O O . GLY A 1 200 ? 14.910 -2.057 -16.947 1.00 92.44 200 GLY A O 1
ATOM 1491 N N . THR A 1 201 ? 13.122 -1.046 -17.857 1.00 94.31 201 THR A N 1
ATOM 1492 C CA . THR A 1 201 ? 12.152 -2.106 -17.576 1.00 94.31 201 THR A CA 1
ATOM 1493 C C . THR A 1 201 ? 11.294 -2.327 -18.816 1.00 94.31 201 THR A C 1
ATOM 1495 O O . THR A 1 201 ? 11.105 -1.420 -19.626 1.00 94.31 201 THR A O 1
ATOM 1498 N N . THR A 1 202 ? 10.778 -3.542 -18.982 1.00 92.44 202 THR A N 1
ATOM 1499 C CA . THR A 1 202 ? 9.739 -3.828 -19.979 1.00 92.44 202 THR A CA 1
ATOM 1500 C C . THR A 1 202 ? 8.409 -3.946 -19.249 1.00 92.44 202 THR A C 1
ATOM 1502 O O . THR A 1 202 ? 8.306 -4.710 -18.291 1.00 92.44 202 THR A O 1
ATOM 1505 N N . ALA A 1 203 ? 7.395 -3.197 -19.675 1.00 94.12 203 ALA A N 1
ATOM 1506 C CA . ALA A 1 203 ? 6.065 -3.207 -19.074 1.00 94.12 203 ALA A CA 1
ATOM 1507 C C . ALA A 1 203 ? 4.999 -3.389 -20.155 1.00 94.12 203 ALA A C 1
ATOM 1509 O O . ALA A 1 203 ? 5.171 -2.934 -21.283 1.00 94.12 203 ALA A O 1
ATOM 1510 N N . ARG A 1 204 ? 3.894 -4.045 -19.792 1.00 94.31 204 ARG A N 1
ATOM 1511 C CA . ARG A 1 204 ? 2.754 -4.268 -20.682 1.00 94.31 204 ARG A CA 1
ATOM 1512 C C . ARG A 1 204 ? 1.694 -3.189 -20.479 1.00 94.31 204 ARG A C 1
ATOM 1514 O O . ARG A 1 204 ? 1.275 -2.940 -19.349 1.00 94.31 204 ARG A O 1
ATOM 1521 N N . TYR A 1 205 ? 1.188 -2.620 -21.566 1.00 95.25 205 TYR A N 1
ATOM 1522 C CA . TYR A 1 205 ? -0.002 -1.775 -21.583 1.00 95.25 205 TYR A CA 1
ATOM 1523 C C . TYR A 1 205 ? -1.074 -2.404 -22.478 1.00 95.25 205 TYR A C 1
ATOM 1525 O O . TYR A 1 205 ? -1.002 -2.372 -23.709 1.00 95.25 205 TYR A O 1
ATOM 1533 N N . LYS A 1 206 ? -2.122 -2.955 -21.854 1.00 94.50 206 LYS A N 1
ATOM 1534 C CA . LYS A 1 206 ? -3.165 -3.744 -22.534 1.00 94.50 206 LYS A CA 1
ATOM 1535 C C . LYS A 1 206 ? -2.548 -4.945 -23.270 1.00 94.50 206 LYS A C 1
ATOM 1537 O O . LYS A 1 206 ? -2.023 -5.849 -22.630 1.00 94.50 206 LYS A O 1
ATOM 1542 N N . ALA A 1 207 ? -2.627 -4.957 -24.599 1.00 90.00 207 ALA A N 1
ATOM 1543 C CA . ALA A 1 207 ? -2.072 -5.992 -25.467 1.00 90.00 207 ALA A CA 1
ATOM 1544 C C . ALA A 1 207 ? -0.720 -5.594 -26.095 1.00 90.00 207 ALA A C 1
ATOM 1546 O O . ALA A 1 207 ? -0.275 -6.272 -27.018 1.00 90.00 207 ALA A O 1
ATOM 1547 N N . LYS A 1 208 ? -0.107 -4.493 -25.640 1.00 82.62 208 LYS A N 1
ATOM 1548 C CA . LYS A 1 208 ? 1.196 -3.992 -26.097 1.00 82.62 208 LYS A CA 1
ATOM 1549 C C . LYS A 1 208 ? 2.250 -4.157 -25.016 1.00 82.62 208 LYS A C 1
ATOM 1551 O O . LYS A 1 208 ? 1.881 -3.992 -23.831 1.00 82.62 208 LYS A O 1
#

Foldseek 3Di:
DWDKDKAQAFAQWKWKAKPPVPRPDTHTWAADPPAADPPPRGGRMTMDIDDDDAFKIWMWMQGHNDIDEHPVFDWDADPVRDITGIDGDDDDPDPDPDDDDDDDDDDDDDDDPPDPPDPPDDDPDDDDPVQLDDDDDPDDDDPVNDDDDDDVLQVQDQVNDDDDPVCPDPPNPDDTPDRDPVQAPDKDWDPDDPNDIDIDGHHDDPPD